Protein AF-B9TI36-F1 (afdb_monomer)

Organism: Ricinus communis (NCBI:txid3988)

Sequence (352 aa):
MVDLYASTSGTDSDWVVKLIDVYPDEVAAQPEMGGYQLPIAMDIFRGRYYQGLDKPAAIPANKAERYRFALPNVDHVFLPGHRIMVQIQSSWFPLYDRNPQTFVPNIFYAKPGDYRKATQRVYHAPGLESAIELPVVQAGKTFVDGKVGCRLSRLLIPEVLVMKFRVTAGALLLASTLAHAQTSHWAFSYTGFYDQEAAAFLPDMRIDGSFTGVDANGDGVLERGELTSLLVDAKDYVACAAGSNAYYHCDADSFRFSAESGLAFGVSEYSSDPEGLFGGGHLVTTGQMAYDYQFNPYGGSEHHLLWTDGTVLSMSSALPGSESVPAVPEAPTWAMLLAGLGGIGLWRRRPA

Structure (mmCIF, N/CA/C/O backbone):
data_AF-B9TI36-F1
#
_entry.id   AF-B9TI36-F1
#
loop_
_atom_site.group_PDB
_atom_site.id
_atom_site.type_symbol
_atom_site.label_atom_id
_atom_site.label_alt_id
_atom_site.label_comp_id
_atom_site.label_asym_id
_atom_site.label_entity_id
_atom_site.label_seq_id
_atom_site.pdbx_PDB_ins_code
_atom_site.Cartn_x
_atom_site.Cartn_y
_atom_site.Cartn_z
_atom_site.occupancy
_atom_site.B_iso_or_equiv
_atom_site.auth_seq_id
_atom_site.auth_comp_id
_atom_site.auth_asym_id
_atom_site.auth_atom_id
_atom_site.pdbx_PDB_model_num
ATOM 1 N N . MET A 1 1 ? -10.847 -13.688 16.625 1.00 92.88 1 MET A N 1
ATOM 2 C CA . MET A 1 1 ? -11.446 -14.467 15.510 1.00 92.88 1 MET A CA 1
ATOM 3 C C . MET A 1 1 ? -12.502 -13.602 14.841 1.00 92.88 1 MET A C 1
ATOM 5 O O . MET A 1 1 ? -13.307 -13.017 15.552 1.00 92.88 1 MET A O 1
ATOM 9 N N . VAL A 1 2 ? -12.492 -13.485 13.516 1.00 96.62 2 VAL A N 1
ATOM 10 C CA . VAL A 1 2 ? -13.531 -12.783 12.747 1.00 96.62 2 VAL A CA 1
ATOM 11 C C . VAL A 1 2 ? -14.717 -13.718 12.526 1.00 96.62 2 VAL A C 1
ATOM 13 O O . VAL A 1 2 ? -14.528 -14.881 12.176 1.00 96.62 2 VAL A O 1
ATOM 16 N N . ASP A 1 3 ? -15.930 -13.206 12.714 1.00 96.88 3 ASP A N 1
ATOM 17 C CA . ASP A 1 3 ? -17.195 -13.849 12.356 1.00 96.88 3 ASP A CA 1
ATOM 18 C C . ASP A 1 3 ? -18.019 -12.863 11.517 1.00 96.88 3 ASP A C 1
ATOM 20 O O . ASP A 1 3 ? -18.788 -12.066 12.050 1.00 96.88 3 ASP A O 1
ATOM 24 N N . LEU A 1 4 ? -17.782 -12.849 10.206 1.00 97.50 4 LEU A N 1
ATOM 25 C CA . LEU A 1 4 ? -18.315 -11.853 9.277 1.00 97.50 4 LEU A CA 1
ATOM 26 C C . LEU A 1 4 ? -19.502 -12.426 8.495 1.00 97.50 4 LEU A C 1
ATOM 28 O O . LEU A 1 4 ? -19.378 -13.466 7.853 1.00 97.50 4 LEU A O 1
ATOM 32 N N . TYR A 1 5 ? -20.624 -11.710 8.483 1.00 97.81 5 TYR A N 1
ATOM 33 C CA . TYR A 1 5 ? -21.746 -11.963 7.582 1.00 97.81 5 TYR A CA 1
ATOM 34 C C . TYR A 1 5 ? -21.749 -10.893 6.497 1.00 97.81 5 TYR A C 1
ATOM 36 O O . TYR A 1 5 ? -21.994 -9.715 6.771 1.00 97.81 5 TYR A O 1
ATOM 44 N N . ALA A 1 6 ? -21.468 -11.290 5.258 1.00 97.88 6 ALA A N 1
ATOM 45 C CA . ALA A 1 6 ? -21.340 -10.351 4.151 1.00 97.88 6 ALA A CA 1
ATOM 46 C C . ALA A 1 6 ? -21.876 -10.916 2.831 1.00 97.88 6 ALA A C 1
ATOM 48 O O . ALA A 1 6 ? -21.904 -12.127 2.617 1.00 97.88 6 ALA A O 1
ATOM 49 N N . SER A 1 7 ? -22.302 -10.030 1.931 1.00 98.00 7 SER A N 1
ATOM 50 C CA . SER A 1 7 ? -22.706 -10.371 0.563 1.00 98.00 7 SER A CA 1
ATOM 51 C C . SER A 1 7 ? -21.957 -9.510 -0.446 1.00 98.00 7 SER A C 1
ATOM 53 O O . SER A 1 7 ? -21.812 -8.307 -0.224 1.00 98.00 7 SER A O 1
ATOM 55 N N . THR A 1 8 ? -21.607 -10.099 -1.586 1.00 98.25 8 THR A N 1
ATOM 56 C CA . THR A 1 8 ? -21.114 -9.400 -2.781 1.00 98.25 8 THR A CA 1
ATOM 57 C C . THR A 1 8 ? -22.174 -9.457 -3.878 1.00 98.25 8 THR A C 1
ATOM 59 O O . THR A 1 8 ? -22.877 -10.459 -3.999 1.00 98.25 8 THR A O 1
ATOM 62 N N . SER A 1 9 ? -22.315 -8.413 -4.697 1.00 97.44 9 SER A N 1
ATOM 63 C CA . SER A 1 9 ? -23.122 -8.504 -5.926 1.00 97.44 9 SER A CA 1
ATOM 64 C C . SER A 1 9 ? -22.435 -9.315 -7.033 1.00 97.44 9 SER A C 1
ATOM 66 O O . SER A 1 9 ? -23.066 -9.598 -8.048 1.00 97.44 9 SER A O 1
ATOM 68 N N . GLY A 1 10 ? -21.146 -9.623 -6.867 1.00 97.62 10 GLY A N 1
ATOM 69 C CA . GLY A 1 10 ? -20.359 -10.481 -7.745 1.00 97.62 10 GLY A CA 1
ATOM 70 C C . GLY A 1 10 ? -20.465 -11.957 -7.361 1.00 97.62 10 GLY A C 1
ATOM 71 O O . GLY A 1 10 ? -21.374 -12.359 -6.637 1.00 97.62 10 GLY A O 1
ATOM 72 N N . THR A 1 11 ? -19.526 -12.764 -7.850 1.00 98.50 11 THR A N 1
ATOM 73 C CA . THR A 1 11 ? -19.450 -14.209 -7.556 1.00 98.50 11 THR A CA 1
ATOM 74 C C . THR A 1 11 ? -18.138 -14.632 -6.893 1.00 98.50 11 THR A C 1
ATOM 76 O O . THR A 1 11 ? -17.939 -15.811 -6.614 1.00 98.50 11 THR A O 1
ATOM 79 N N . ASP A 1 12 ? -17.266 -13.673 -6.592 1.00 98.38 12 ASP A N 1
ATOM 80 C CA . ASP A 1 12 ? -16.094 -13.813 -5.726 1.00 98.38 12 ASP A CA 1
ATOM 81 C C . ASP A 1 12 ? -15.860 -12.458 -5.014 1.00 98.38 12 ASP A C 1
ATOM 83 O O . ASP A 1 12 ? -16.473 -11.449 -5.383 1.00 98.38 12 ASP A O 1
ATOM 87 N N . SER A 1 13 ? -15.055 -12.424 -3.955 1.00 98.50 13 SER A N 1
ATOM 88 C CA . SER A 1 13 ? -14.612 -11.196 -3.276 1.00 98.50 13 SER A CA 1
ATOM 89 C C . SER A 1 13 ? -13.525 -11.526 -2.263 1.00 98.50 13 SER A C 1
ATOM 91 O O . SER A 1 13 ? -13.546 -12.605 -1.681 1.00 98.50 13 SER A O 1
ATOM 93 N N . ASP A 1 14 ? -12.645 -10.576 -1.967 1.00 98.69 14 ASP A N 1
ATOM 94 C CA . ASP A 1 14 ? -11.818 -10.646 -0.762 1.00 98.69 14 ASP A CA 1
ATOM 95 C C . ASP A 1 14 ? -12.467 -9.839 0.376 1.00 98.69 14 ASP A C 1
ATOM 97 O O . ASP A 1 14 ? -13.233 -8.896 0.136 1.00 98.69 14 ASP A O 1
ATOM 101 N N . TRP A 1 15 ? -12.174 -10.228 1.617 1.00 98.38 15 TRP A N 1
ATOM 102 C CA . TRP A 1 15 ? -12.620 -9.570 2.844 1.00 98.38 15 TRP A CA 1
ATOM 103 C C . TRP A 1 15 ? -11.413 -9.294 3.736 1.00 98.38 15 TRP A C 1
ATOM 105 O O . TRP A 1 15 ? -10.911 -10.181 4.419 1.00 98.38 15 TRP A O 1
ATOM 115 N N . VAL A 1 16 ? -10.944 -8.054 3.724 1.00 98.56 16 VAL A N 1
ATOM 116 C CA . VAL A 1 16 ? -9.909 -7.550 4.627 1.00 98.56 16 VAL A CA 1
ATOM 117 C C . VAL A 1 16 ? -10.596 -7.021 5.872 1.00 98.56 16 VAL A C 1
ATOM 119 O O . VAL A 1 16 ? -11.513 -6.207 5.756 1.00 98.56 16 VAL A O 1
ATOM 122 N N . VAL A 1 17 ? -10.145 -7.443 7.049 1.00 98.00 17 VAL A N 1
ATOM 123 C CA . VAL A 1 17 ? -10.653 -6.954 8.335 1.00 98.00 17 VAL A CA 1
ATOM 124 C C . VAL A 1 17 ? -9.483 -6.457 9.167 1.00 98.00 17 VAL A C 1
ATOM 126 O O . VAL A 1 17 ? -8.515 -7.185 9.373 1.00 98.00 17 VAL A O 1
ATOM 129 N N . LYS A 1 18 ? -9.582 -5.218 9.653 1.00 97.62 18 LYS A N 1
ATOM 130 C CA . LYS A 1 18 ? -8.574 -4.573 10.501 1.00 97.62 18 LYS A CA 1
ATOM 131 C C . LYS A 1 18 ? -9.184 -4.233 11.853 1.00 97.62 18 LYS A C 1
ATOM 133 O O . LYS A 1 18 ? -10.208 -3.557 11.896 1.00 97.62 18 LYS A O 1
ATOM 138 N N . LEU A 1 19 ? -8.550 -4.680 12.928 1.00 97.06 19 LEU A N 1
ATOM 139 C CA . LEU A 1 19 ? -8.785 -4.244 14.298 1.00 97.06 19 LEU A CA 1
ATOM 140 C C . LEU A 1 19 ? -7.791 -3.126 14.620 1.00 97.06 19 LEU A C 1
ATOM 142 O O . LEU A 1 19 ? -6.579 -3.319 14.509 1.00 97.06 19 LEU A O 1
ATOM 146 N N . ILE A 1 20 ? -8.315 -1.964 14.988 1.00 96.06 20 ILE A N 1
ATOM 147 C CA . ILE A 1 20 ? -7.564 -0.716 15.111 1.00 96.06 20 ILE A CA 1
ATOM 148 C C . ILE A 1 20 ? -7.760 -0.132 16.510 1.00 96.06 20 ILE A C 1
ATOM 150 O O . ILE A 1 20 ? -8.880 -0.099 17.026 1.00 96.06 20 ILE A O 1
ATOM 154 N N . ASP A 1 21 ? -6.666 0.351 17.088 1.00 97.31 21 ASP A N 1
ATOM 155 C CA . ASP A 1 21 ? -6.656 1.249 18.233 1.00 97.31 21 ASP A CA 1
ATOM 156 C C . ASP A 1 21 ? -6.594 2.699 17.744 1.00 97.31 21 ASP A C 1
ATOM 158 O O . ASP A 1 21 ? -5.611 3.128 17.138 1.00 97.31 21 ASP A O 1
ATOM 162 N N . VAL A 1 22 ? -7.682 3.433 17.964 1.00 95.31 22 VAL A N 1
ATOM 163 C CA . VAL A 1 22 ? -7.760 4.858 17.654 1.00 95.31 22 VAL A CA 1
ATOM 164 C C . VAL A 1 22 ? -7.320 5.634 18.880 1.00 95.31 22 VAL A C 1
ATOM 166 O O . VAL A 1 22 ? -7.989 5.587 19.917 1.00 95.31 22 VAL A O 1
ATOM 169 N N . TYR A 1 23 ? -6.224 6.366 18.732 1.00 94.50 23 TYR A N 1
ATOM 170 C CA . TYR A 1 23 ? -5.699 7.256 19.756 1.00 94.50 23 TYR A CA 1
ATOM 171 C C . TYR A 1 23 ? -6.701 8.381 20.066 1.00 94.50 23 TYR A C 1
ATOM 173 O O . TYR A 1 23 ? -7.568 8.682 19.237 1.00 94.50 23 TYR A O 1
ATOM 181 N N . PRO A 1 24 ? -6.611 9.016 21.250 1.00 95.25 24 PRO A N 1
ATOM 182 C CA . PRO A 1 24 ? -7.423 10.179 21.574 1.00 95.25 24 PRO A CA 1
ATOM 183 C C . PRO A 1 24 ? -7.251 11.270 20.517 1.00 95.25 24 PRO A C 1
ATOM 185 O O . PRO A 1 24 ? -6.180 11.394 19.925 1.00 95.25 24 PRO A O 1
ATOM 188 N N . ASP A 1 25 ? -8.290 12.082 20.317 1.00 92.62 25 ASP A N 1
ATOM 189 C CA . ASP A 1 25 ? -8.292 13.147 19.304 1.00 92.62 25 ASP A CA 1
ATOM 190 C C . ASP A 1 25 ? -7.095 14.111 19.475 1.00 92.62 25 ASP A C 1
ATOM 192 O O . ASP A 1 25 ? -6.572 14.630 18.494 1.00 92.62 25 ASP A O 1
ATOM 196 N N . GLU A 1 26 ? -6.608 14.282 20.710 1.00 90.69 26 GLU A N 1
ATOM 197 C CA . GLU A 1 26 ? -5.412 15.057 21.045 1.00 90.69 26 GLU A CA 1
ATOM 198 C C . GLU A 1 26 ? -4.452 14.243 21.929 1.00 90.69 26 GLU A C 1
ATOM 200 O O . GLU A 1 26 ? -4.851 13.671 22.947 1.00 90.69 26 GLU A O 1
ATOM 205 N N . VAL A 1 27 ? -3.161 14.242 21.582 1.00 90.88 27 VAL A N 1
ATOM 206 C CA . VAL A 1 27 ? -2.093 13.591 22.358 1.00 90.88 27 VAL A CA 1
ATOM 207 C C . VAL A 1 27 ? -1.027 14.634 22.692 1.00 90.88 27 VAL A C 1
ATOM 209 O O . VAL A 1 27 ? -0.133 14.906 21.904 1.00 90.88 27 VAL A O 1
ATOM 212 N N . ALA A 1 28 ? -1.113 15.243 23.878 1.00 82.94 28 ALA A N 1
ATOM 213 C CA . ALA A 1 28 ? -0.321 16.433 24.224 1.00 82.94 28 ALA A CA 1
ATOM 214 C C . ALA A 1 28 ? 1.206 16.257 24.098 1.00 82.94 28 ALA A C 1
ATOM 216 O O . ALA A 1 28 ? 1.906 17.199 23.739 1.00 82.94 28 ALA A O 1
ATOM 217 N N . ALA A 1 29 ? 1.724 15.065 24.405 1.00 88.56 29 ALA A N 1
ATOM 218 C CA . ALA A 1 29 ? 3.156 14.780 24.321 1.00 88.56 29 ALA A CA 1
ATOM 219 C C . ALA A 1 29 ? 3.650 14.528 22.883 1.00 88.56 29 ALA A C 1
ATOM 221 O O . ALA A 1 29 ? 4.844 14.660 22.638 1.00 88.56 29 ALA A O 1
ATOM 222 N N . GLN A 1 30 ? 2.751 14.144 21.970 1.00 87.94 30 GLN A N 1
ATOM 223 C CA . GLN A 1 30 ? 3.020 13.791 20.569 1.00 87.94 30 GLN A CA 1
ATOM 224 C C . GLN A 1 30 ? 1.815 14.228 19.718 1.00 87.94 30 GLN A C 1
ATOM 226 O O . GLN A 1 30 ? 0.959 13.396 19.407 1.00 87.94 30 GLN A O 1
ATOM 231 N N . PRO A 1 31 ? 1.662 15.534 19.420 1.00 85.00 31 PRO A N 1
ATOM 232 C CA . PRO A 1 31 ? 0.463 16.070 18.768 1.00 85.00 31 PRO A CA 1
ATOM 233 C C . PRO A 1 31 ? 0.101 15.382 17.444 1.00 85.00 31 PRO A C 1
ATOM 235 O O . PRO A 1 31 ? -1.077 15.240 17.128 1.00 85.00 31 PRO A O 1
ATOM 238 N N . GLU A 1 32 ? 1.100 14.903 16.705 1.00 86.00 32 GLU A N 1
ATOM 239 C CA . GLU A 1 32 ? 0.963 14.125 15.471 1.00 86.00 32 GLU A CA 1
ATOM 240 C C . GLU A 1 32 ? 0.220 12.792 15.657 1.00 86.00 32 GLU A C 1
ATOM 242 O O . GLU A 1 32 ? -0.336 12.257 14.700 1.00 86.00 32 GLU A O 1
ATOM 247 N N . MET A 1 33 ? 0.169 12.273 16.887 1.00 91.38 33 MET A N 1
ATOM 248 C CA . MET A 1 33 ? -0.539 11.039 17.232 1.00 91.38 33 MET A CA 1
ATOM 249 C C . MET A 1 33 ? -2.018 11.271 17.578 1.00 91.38 33 MET A C 1
ATOM 251 O O . MET A 1 33 ? -2.740 10.306 17.842 1.00 91.38 33 MET A O 1
ATOM 255 N N . GLY A 1 34 ? -2.489 12.524 17.573 1.00 93.88 34 GLY A N 1
ATOM 256 C CA . GLY A 1 34 ? -3.903 12.858 17.747 1.00 93.88 34 GLY A CA 1
ATOM 257 C C . GLY A 1 34 ? -4.778 12.180 16.689 1.00 93.88 34 GLY A C 1
ATOM 258 O O . GLY A 1 34 ? -4.602 12.388 15.491 1.00 93.88 34 GLY A O 1
ATOM 259 N N . GLY A 1 35 ? -5.705 11.323 17.122 1.00 88.88 35 GLY A N 1
ATOM 260 C CA . GLY A 1 35 ? -6.597 10.568 16.237 1.00 88.88 35 GLY A CA 1
ATOM 261 C C . GLY A 1 35 ? -5.913 9.485 15.390 1.00 88.88 35 GLY A C 1
ATOM 262 O O . GLY A 1 35 ? -6.540 8.949 14.470 1.00 88.88 35 GLY A O 1
ATOM 263 N N . TYR A 1 36 ? -4.652 9.145 15.677 1.00 93.69 36 TYR A N 1
ATOM 264 C CA . TYR A 1 36 ? -3.917 8.109 14.953 1.00 93.69 36 TYR A CA 1
ATOM 265 C C . TYR A 1 36 ? -4.632 6.751 15.028 1.00 93.69 36 TYR A C 1
ATOM 267 O O . TYR A 1 36 ? -5.084 6.321 1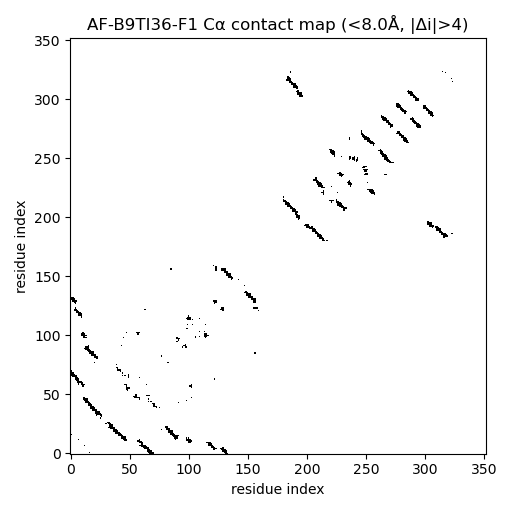6.089 1.00 93.69 36 TYR A O 1
ATOM 275 N N . GLN A 1 37 ? -4.742 6.069 13.887 1.00 96.50 37 GLN A N 1
ATOM 276 C CA . GLN A 1 37 ? -5.467 4.804 13.736 1.00 96.50 37 GLN A CA 1
ATOM 277 C C . GLN A 1 37 ? -4.478 3.643 13.612 1.00 96.50 37 GLN A C 1
ATOM 279 O O . GLN A 1 37 ? -4.181 3.201 12.504 1.00 96.50 37 GLN A O 1
ATOM 284 N N . LEU A 1 38 ? -3.975 3.142 14.742 1.00 95.50 38 LEU A N 1
ATOM 285 C CA . LEU A 1 38 ? -2.993 2.057 14.791 1.00 95.50 38 LEU A CA 1
ATOM 286 C C . LEU A 1 38 ? -3.660 0.693 14.526 1.00 95.50 38 LEU A C 1
ATOM 288 O O . LEU A 1 38 ? -4.421 0.220 15.374 1.00 95.50 38 LEU A O 1
ATOM 292 N N . PRO A 1 39 ? -3.389 -0.000 13.404 1.00 94.38 39 PRO A N 1
ATOM 293 C CA . PRO A 1 39 ? -3.898 -1.351 13.194 1.00 94.38 39 PRO A CA 1
ATOM 294 C C . PRO A 1 39 ? -3.115 -2.363 14.038 1.00 94.38 39 PRO A C 1
ATOM 296 O O . PRO A 1 39 ? -1.965 -2.676 13.745 1.00 94.38 39 PRO A O 1
ATOM 299 N N . ILE A 1 40 ? -3.755 -2.910 15.071 1.00 95.56 40 ILE A N 1
ATOM 300 C CA . ILE A 1 40 ? -3.124 -3.864 15.997 1.00 95.56 40 ILE A CA 1
ATOM 301 C C . ILE A 1 40 ? -3.228 -5.318 15.519 1.00 95.56 40 ILE A C 1
ATOM 303 O O . ILE A 1 40 ? -2.419 -6.155 15.903 1.00 95.56 40 ILE A O 1
ATOM 307 N N . ALA A 1 41 ? -4.221 -5.632 14.683 1.00 94.69 41 ALA A N 1
ATOM 308 C CA . ALA A 1 41 ? -4.345 -6.929 14.025 1.00 94.69 41 ALA A CA 1
ATOM 309 C C . ALA A 1 41 ? -5.186 -6.809 12.759 1.00 94.69 41 ALA A C 1
ATOM 311 O O . ALA A 1 41 ? -6.286 -6.260 12.781 1.00 94.69 41 ALA A O 1
ATOM 312 N N . MET A 1 42 ? -4.694 -7.345 11.649 1.00 97.44 42 MET A N 1
ATOM 313 C CA . MET A 1 42 ? -5.368 -7.258 10.358 1.00 97.44 42 MET A CA 1
ATOM 314 C C . MET A 1 42 ? -4.984 -8.428 9.471 1.00 97.44 42 MET A C 1
ATOM 316 O O . MET A 1 42 ? -3.839 -8.870 9.499 1.00 97.44 42 MET A O 1
ATOM 320 N N . ASP A 1 43 ? -5.949 -8.920 8.704 1.00 96.75 43 ASP A N 1
ATOM 321 C CA . ASP A 1 43 ? -5.732 -9.996 7.743 1.00 96.75 43 ASP A CA 1
ATOM 322 C C . ASP A 1 43 ? -6.768 -9.932 6.614 1.00 96.75 43 ASP A C 1
ATOM 324 O O . ASP A 1 43 ? -7.773 -9.212 6.703 1.00 96.75 43 ASP A O 1
ATOM 328 N N . ILE A 1 44 ? -6.522 -10.694 5.554 1.00 98.00 44 ILE A N 1
ATOM 329 C CA . ILE A 1 44 ? -7.384 -10.827 4.385 1.00 98.00 44 ILE A CA 1
ATOM 330 C C . ILE A 1 44 ? -7.892 -12.261 4.249 1.00 98.00 44 ILE A C 1
ATOM 332 O O . ILE A 1 44 ? -7.150 -13.231 4.367 1.00 98.00 44 ILE A O 1
ATOM 336 N N . PHE A 1 45 ? -9.179 -12.404 3.943 1.00 98.25 45 PHE A N 1
ATOM 337 C CA . PHE A 1 45 ? -9.780 -13.687 3.610 1.00 98.25 45 PHE A CA 1
ATOM 338 C C . PHE A 1 45 ? -10.292 -13.688 2.175 1.00 98.25 45 PHE A C 1
ATOM 340 O O . PHE A 1 45 ? -11.121 -12.858 1.796 1.00 98.25 45 PHE A O 1
ATOM 347 N N . ARG A 1 46 ? -9.840 -14.663 1.383 1.00 98.38 46 ARG A N 1
ATOM 348 C CA . ARG A 1 46 ? -10.292 -14.843 0.004 1.00 98.38 46 ARG A CA 1
ATOM 349 C C . ARG A 1 46 ? -11.613 -15.608 -0.041 1.00 98.38 46 ARG A C 1
ATOM 351 O O . ARG A 1 46 ? -11.688 -16.786 0.309 1.00 98.38 46 ARG A O 1
ATOM 358 N N . GLY A 1 47 ? -12.665 -14.927 -0.486 1.00 97.81 47 GLY A N 1
ATOM 359 C CA . GLY A 1 47 ? -14.056 -15.330 -0.303 1.00 97.81 47 GLY A CA 1
ATOM 360 C C . GLY A 1 47 ? -14.439 -16.640 -0.980 1.00 97.81 47 GLY A C 1
ATOM 361 O O . GLY A 1 47 ? -15.250 -17.365 -0.413 1.00 97.81 47 GLY A O 1
ATOM 362 N N . ARG A 1 48 ? -13.814 -17.022 -2.105 1.00 98.00 48 ARG A N 1
ATOM 363 C CA . ARG A 1 48 ? -14.039 -18.345 -2.725 1.00 98.00 48 ARG A CA 1
ATOM 364 C C . ARG A 1 48 ? -13.840 -19.531 -1.775 1.00 98.00 48 ARG A C 1
ATOM 366 O O . ARG A 1 48 ? -14.376 -20.598 -2.041 1.00 98.00 48 ARG A O 1
ATOM 373 N N . TYR A 1 49 ? -13.104 -19.361 -0.677 1.00 97.88 49 TYR A N 1
ATOM 374 C CA . TYR A 1 49 ? -12.847 -20.404 0.320 1.00 97.88 49 TYR A CA 1
ATOM 375 C C . TYR A 1 49 ? -13.816 -20.391 1.512 1.00 97.88 49 TYR A C 1
A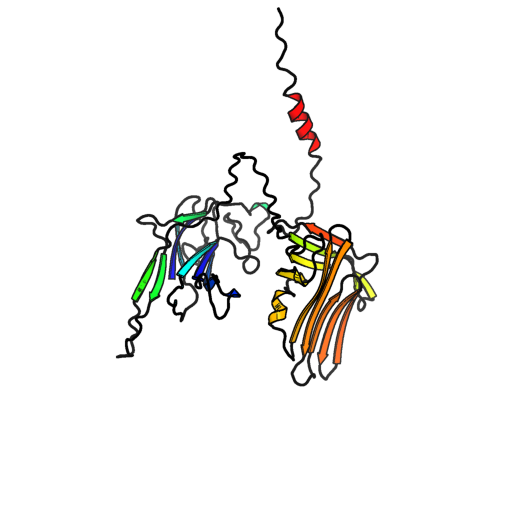TOM 377 O O . TYR A 1 49 ? -13.550 -21.029 2.530 1.00 97.88 49 TYR A O 1
ATOM 385 N N . TYR A 1 50 ? -14.953 -19.690 1.425 1.00 95.50 50 TYR A N 1
ATOM 386 C CA . TYR A 1 50 ? -15.916 -19.587 2.533 1.00 95.50 50 TYR A CA 1
ATOM 387 C C . TYR A 1 50 ? -16.494 -20.936 3.005 1.00 95.50 50 TYR A C 1
ATOM 389 O O . TYR A 1 50 ? -16.947 -21.041 4.142 1.00 95.50 50 TYR A O 1
ATOM 397 N N . GLN A 1 51 ? -16.448 -21.979 2.166 1.00 94.50 51 GLN A N 1
ATOM 398 C CA . GLN A 1 51 ? -16.867 -23.347 2.511 1.00 94.50 51 GLN A CA 1
ATOM 399 C C . GLN A 1 51 ? -15.709 -24.263 2.957 1.00 94.50 51 GLN A C 1
ATOM 401 O O . GLN A 1 51 ? -15.936 -25.436 3.260 1.00 94.50 51 GLN A O 1
ATOM 406 N N . GLY A 1 52 ? -14.477 -23.752 2.982 1.00 94.12 52 GLY A N 1
ATOM 407 C CA . GLY A 1 52 ? -13.255 -24.505 3.263 1.00 94.12 52 GLY A CA 1
ATOM 408 C C . GLY A 1 52 ? -12.102 -24.081 2.353 1.00 94.12 52 GLY A C 1
ATOM 409 O O . GLY A 1 52 ? -12.300 -23.785 1.174 1.00 94.12 52 GLY A O 1
ATOM 410 N N . LEU A 1 53 ? -10.881 -24.077 2.894 1.00 93.31 53 LEU A N 1
ATOM 411 C CA . LEU A 1 53 ? -9.663 -23.700 2.159 1.00 93.31 53 LEU A CA 1
ATOM 412 C C . LEU A 1 53 ? -9.340 -24.664 1.003 1.00 93.31 53 LEU A C 1
ATOM 414 O O . LEU A 1 53 ? -8.691 -24.282 0.037 1.00 93.31 53 LEU A O 1
ATOM 418 N N . ASP A 1 54 ? -9.829 -25.900 1.084 1.00 95.31 54 ASP A N 1
ATOM 419 C CA . ASP A 1 54 ? -9.707 -26.958 0.079 1.00 95.31 54 ASP A CA 1
ATOM 420 C C . ASP A 1 54 ? -10.852 -26.962 -0.952 1.00 95.31 54 ASP A C 1
ATOM 422 O O . ASP A 1 54 ? -10.828 -27.744 -1.903 1.00 95.31 54 ASP A O 1
ATOM 426 N N . LYS A 1 55 ? -11.869 -26.105 -0.780 1.00 94.44 55 LYS A N 1
ATOM 427 C CA . LYS A 1 55 ? -13.121 -26.129 -1.555 1.00 94.44 55 LYS A CA 1
ATOM 428 C C . LYS A 1 55 ? -13.453 -24.750 -2.127 1.00 94.44 55 LYS A C 1
ATOM 430 O O . LYS A 1 55 ? -14.393 -24.104 -1.660 1.00 94.44 55 LYS A O 1
ATOM 435 N N . PRO A 1 56 ? -12.709 -24.282 -3.146 1.00 96.50 56 PRO A N 1
ATOM 436 C CA . PRO A 1 56 ? -13.042 -23.036 -3.817 1.00 96.50 56 PRO A CA 1
ATOM 437 C C . PRO A 1 56 ? -14.411 -23.142 -4.504 1.00 96.50 56 PRO A C 1
ATOM 439 O O . PRO A 1 56 ? -14.606 -23.981 -5.382 1.00 96.50 56 PRO A O 1
ATOM 442 N N . ALA A 1 57 ? -15.336 -22.255 -4.152 1.00 96.62 57 ALA A N 1
ATOM 443 C CA . ALA A 1 57 ? -16.671 -22.189 -4.731 1.00 96.62 57 ALA A CA 1
ATOM 444 C C . ALA A 1 57 ? -17.062 -20.743 -5.053 1.00 96.62 57 ALA A C 1
ATOM 446 O O . ALA A 1 57 ? -16.669 -19.809 -4.355 1.00 96.62 57 ALA A O 1
ATOM 447 N N . ALA A 1 58 ? -17.874 -20.566 -6.096 1.00 98.12 58 ALA A N 1
ATOM 448 C CA . ALA A 1 58 ? -18.477 -19.273 -6.388 1.00 98.12 58 ALA A CA 1
ATOM 449 C C . ALA A 1 58 ? -19.371 -18.832 -5.219 1.00 98.12 58 ALA A C 1
ATOM 451 O O . ALA A 1 58 ? -20.161 -19.616 -4.681 1.00 98.12 58 ALA A O 1
ATOM 452 N N . ILE A 1 59 ? -19.256 -17.563 -4.840 1.00 98.31 59 ILE A N 1
ATOM 453 C CA . ILE A 1 59 ? -20.106 -16.940 -3.831 1.00 98.31 59 ILE A CA 1
ATOM 454 C C . ILE A 1 59 ? -21.465 -16.643 -4.485 1.00 98.31 59 ILE A C 1
ATOM 456 O O . ILE A 1 59 ? -21.499 -16.054 -5.570 1.00 98.31 59 ILE A O 1
ATOM 460 N N . PRO A 1 60 ? -22.602 -17.028 -3.878 1.00 98.00 60 PRO A N 1
ATOM 461 C CA . PRO A 1 60 ? -23.908 -16.686 -4.424 1.00 98.00 60 PRO A CA 1
ATOM 462 C C . PRO A 1 60 ? -24.132 -15.166 -4.393 1.00 98.00 60 PRO A C 1
ATOM 464 O O . PRO A 1 60 ? -24.160 -14.546 -3.328 1.00 98.00 60 PRO A O 1
ATOM 467 N N . ALA A 1 61 ? -24.313 -14.564 -5.569 1.00 98.12 61 ALA A N 1
ATOM 468 C CA . ALA A 1 61 ? -24.479 -13.121 -5.704 1.00 98.12 61 ALA A CA 1
ATOM 469 C C . ALA A 1 61 ? -25.670 -12.596 -4.882 1.00 98.12 61 ALA A C 1
ATOM 471 O O . ALA A 1 61 ? -26.770 -13.148 -4.918 1.00 98.12 61 ALA A O 1
ATOM 472 N N . ASN A 1 62 ? -25.461 -11.480 -4.183 1.00 97.38 62 ASN A N 1
ATOM 473 C CA . ASN A 1 62 ? -26.432 -10.778 -3.335 1.00 97.38 62 ASN A CA 1
ATOM 474 C C . ASN A 1 62 ? -26.999 -11.597 -2.162 1.00 97.38 62 ASN A C 1
ATOM 476 O O . ASN A 1 62 ? -27.987 -11.181 -1.551 1.00 97.38 62 ASN A O 1
ATOM 480 N N . LYS A 1 63 ? -26.381 -12.731 -1.820 1.00 97.19 63 LYS A N 1
ATOM 481 C CA . LYS A 1 63 ? -26.743 -13.538 -0.656 1.00 97.19 63 LYS A CA 1
ATOM 482 C C . LYS A 1 63 ? -25.704 -13.349 0.445 1.00 97.19 63 LYS A C 1
ATOM 484 O O . LYS A 1 63 ? -24.506 -13.344 0.177 1.00 97.19 63 LYS A O 1
ATOM 489 N N . ALA A 1 64 ? -26.170 -13.158 1.678 1.00 96.56 64 ALA A N 1
ATOM 490 C CA . ALA A 1 64 ? -25.287 -13.105 2.834 1.00 96.56 64 ALA A CA 1
ATOM 491 C C . ALA A 1 64 ? -24.701 -14.499 3.089 1.00 96.56 64 ALA A C 1
ATOM 493 O O . ALA A 1 64 ? -25.449 -15.461 3.266 1.00 96.56 64 ALA A O 1
ATOM 494 N N . GLU A 1 65 ? -23.378 -14.582 3.122 1.00 97.81 65 GLU A N 1
ATOM 495 C CA . GLU A 1 65 ? -22.628 -15.775 3.501 1.00 97.81 65 GLU A CA 1
ATOM 496 C C . GLU A 1 65 ? -21.782 -15.477 4.742 1.00 97.81 65 GLU A C 1
ATOM 498 O O . GLU A 1 65 ? -21.503 -14.316 5.068 1.00 97.81 65 GLU A O 1
ATOM 503 N N . ARG A 1 66 ? -21.406 -16.539 5.458 1.00 97.38 66 ARG A N 1
ATOM 504 C CA . ARG A 1 66 ? -20.608 -16.457 6.684 1.00 97.38 66 ARG A CA 1
ATOM 505 C C . ARG A 1 66 ? -19.135 -16.715 6.374 1.00 97.38 66 ARG A C 1
ATOM 507 O O . ARG A 1 66 ? -18.801 -17.757 5.819 1.00 97.38 66 ARG A O 1
ATOM 514 N N . TYR A 1 67 ? -18.263 -15.815 6.814 1.00 97.62 67 TYR A N 1
ATOM 515 C CA . TYR A 1 67 ? -16.810 -15.923 6.701 1.00 97.62 67 TYR A CA 1
ATOM 516 C C . TYR A 1 67 ? -16.207 -15.943 8.104 1.00 97.62 67 TYR A C 1
ATOM 518 O O . TYR A 1 67 ? -16.445 -15.035 8.902 1.00 97.62 67 TYR A O 1
ATOM 526 N N . ARG A 1 68 ? -15.431 -16.985 8.414 1.00 95.94 68 ARG A N 1
ATOM 527 C CA . ARG A 1 68 ? -14.813 -17.163 9.732 1.00 95.94 68 ARG A CA 1
ATOM 528 C C . ARG A 1 68 ? -13.324 -17.445 9.583 1.00 95.94 68 ARG A C 1
ATOM 530 O O . ARG A 1 68 ? -12.953 -18.455 8.996 1.00 95.94 68 ARG A O 1
ATOM 537 N N . PHE A 1 69 ? -12.491 -16.556 10.115 1.00 96.44 69 PHE A N 1
ATOM 538 C CA . PHE A 1 69 ? -11.032 -16.638 10.008 1.00 96.44 69 PHE A CA 1
ATOM 539 C C . PHE A 1 69 ? -10.338 -15.894 11.156 1.00 96.44 69 PHE A C 1
ATOM 541 O O . PHE A 1 69 ? -10.912 -14.999 11.782 1.00 96.44 69 PHE A O 1
ATOM 548 N N . ALA A 1 70 ? -9.116 -16.307 11.491 1.00 95.00 70 ALA A N 1
ATOM 549 C CA . ALA A 1 70 ? -8.345 -15.694 12.567 1.00 95.00 70 ALA A CA 1
ATOM 550 C C . ALA A 1 70 ? -7.672 -14.396 12.093 1.00 95.00 70 ALA A C 1
ATOM 552 O O . ALA A 1 70 ? -7.365 -14.259 10.917 1.00 95.00 70 ALA A O 1
ATOM 553 N N . LEU A 1 71 ? -7.450 -13.466 13.023 1.00 94.88 71 LEU A N 1
ATOM 554 C CA . LEU A 1 71 ? -6.511 -12.356 12.838 1.00 94.88 71 LEU A CA 1
ATOM 555 C C . LEU A 1 71 ? -5.207 -12.702 13.577 1.00 94.88 71 LEU A C 1
ATOM 557 O O . LEU A 1 71 ? -5.251 -13.582 14.450 1.00 94.88 71 LEU A O 1
ATOM 561 N N . PRO A 1 72 ? -4.090 -12.006 13.295 1.00 93.62 72 PRO A N 1
ATOM 562 C CA . PRO A 1 72 ? -2.865 -12.116 14.078 1.00 93.62 72 PRO A CA 1
ATOM 563 C C . PRO A 1 72 ? -3.105 -11.980 15.588 1.00 93.62 72 PRO A C 1
ATOM 565 O O . PRO A 1 72 ? -4.029 -11.291 16.033 1.00 93.62 72 PRO A O 1
ATOM 568 N N . ASN A 1 73 ? -2.270 -12.657 16.378 1.00 90.12 73 ASN A N 1
ATOM 569 C CA . ASN A 1 73 ? -2.331 -12.589 17.837 1.00 90.12 73 ASN A CA 1
ATOM 570 C C . ASN A 1 73 ? -2.036 -11.164 18.319 1.00 90.12 73 ASN A C 1
ATOM 572 O O . ASN A 1 73 ? -1.201 -10.474 17.740 1.00 90.12 73 ASN A O 1
ATOM 576 N N . VAL A 1 74 ? -2.688 -10.758 19.409 1.00 87.44 74 VAL A N 1
ATOM 577 C CA . VAL A 1 74 ? -2.499 -9.441 20.028 1.00 87.44 74 VAL A CA 1
ATOM 578 C C . VAL A 1 74 ? -2.195 -9.589 21.510 1.00 87.44 74 VAL A C 1
ATOM 580 O O . VAL A 1 74 ? -2.820 -10.401 22.194 1.00 87.44 74 VAL A O 1
ATOM 583 N N . ASP A 1 75 ? -1.273 -8.766 21.994 1.00 92.00 75 ASP A N 1
ATOM 584 C CA . ASP A 1 75 ? -1.061 -8.484 23.412 1.00 92.00 75 ASP A CA 1
ATOM 585 C C . ASP A 1 75 ? -1.085 -6.962 23.576 1.00 92.00 75 ASP A C 1
ATOM 587 O O . ASP A 1 75 ? -0.064 -6.284 23.495 1.00 92.00 75 ASP A O 1
ATOM 591 N N . HIS A 1 76 ? -2.300 -6.415 23.638 1.00 91.31 76 HIS A N 1
ATOM 592 C CA . HIS A 1 76 ? -2.546 -4.978 23.534 1.00 91.31 76 HIS A CA 1
ATOM 593 C C . HIS A 1 76 ? -3.563 -4.519 24.572 1.00 91.31 76 HIS A C 1
ATOM 595 O O . HIS A 1 76 ? -4.538 -5.219 24.859 1.00 91.31 76 HIS A O 1
ATOM 601 N N . VAL A 1 77 ? -3.365 -3.311 25.096 1.00 91.12 77 VAL A N 1
ATOM 602 C CA . VAL A 1 77 ? -4.288 -2.662 26.030 1.00 91.12 77 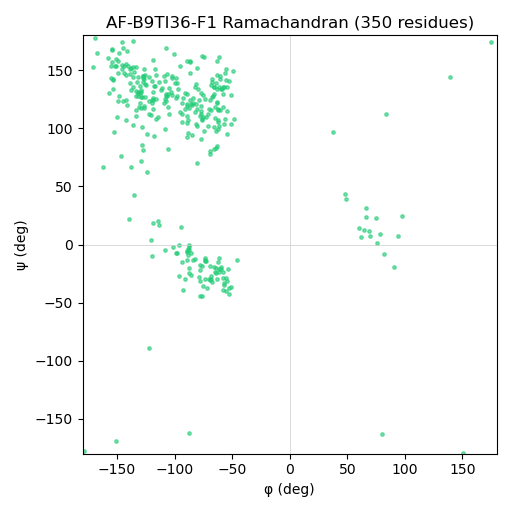VAL A CA 1
ATOM 603 C C . VAL A 1 77 ? -4.790 -1.372 25.399 1.00 91.12 77 VAL A C 1
ATOM 605 O O . VAL A 1 77 ? -4.020 -0.442 25.192 1.00 91.12 77 VAL A O 1
ATOM 608 N N . PHE A 1 78 ? -6.096 -1.297 25.150 1.00 92.00 78 PHE A N 1
ATOM 609 C CA . PHE A 1 78 ? -6.746 -0.042 24.774 1.00 92.00 78 PHE A CA 1
ATOM 610 C C . PHE A 1 78 ? -6.817 0.866 26.006 1.00 92.00 78 PHE A C 1
ATOM 612 O O . PHE A 1 78 ? -7.544 0.571 26.962 1.00 92.00 78 PHE A O 1
ATOM 619 N N . LEU A 1 79 ? -6.027 1.938 26.011 1.00 92.38 79 LEU A N 1
ATOM 620 C CA . LEU A 1 79 ? -5.933 2.860 27.143 1.00 92.38 79 LEU A CA 1
ATOM 621 C C . LEU A 1 79 ? -7.176 3.765 27.256 1.00 92.38 79 LEU A C 1
ATOM 623 O O . LEU A 1 79 ? -7.930 3.927 26.295 1.00 92.38 79 LEU A O 1
ATOM 627 N N . PRO A 1 80 ? -7.426 4.389 28.423 1.00 93.06 80 PRO A N 1
ATOM 628 C CA . PRO A 1 80 ? -8.500 5.370 28.555 1.00 93.06 80 PRO A CA 1
ATOM 629 C C . PRO A 1 80 ? -8.388 6.491 27.513 1.00 93.06 80 PRO A C 1
ATOM 631 O O . PRO A 1 80 ? -7.310 7.030 27.285 1.00 93.06 80 PRO A O 1
ATOM 634 N N . GLY A 1 81 ? -9.515 6.846 26.892 1.00 93.38 81 GLY A N 1
ATOM 635 C CA . GLY A 1 81 ? -9.579 7.843 25.814 1.00 93.38 81 GLY A CA 1
ATOM 636 C C . GLY A 1 81 ? -9.422 7.259 24.408 1.00 93.38 81 GLY A C 1
ATOM 637 O O . GLY A 1 81 ? -9.885 7.877 23.452 1.00 93.38 81 GLY A O 1
ATOM 638 N N . HIS A 1 82 ? -8.862 6.056 24.285 1.00 95.62 82 HIS A N 1
ATOM 639 C CA . HIS A 1 82 ? -8.781 5.346 23.015 1.00 95.62 82 HIS A CA 1
ATOM 640 C C . HIS A 1 82 ? -10.125 4.724 22.616 1.00 95.62 82 HIS A C 1
ATOM 642 O O . HIS A 1 82 ? -11.018 4.515 23.448 1.00 95.62 82 HIS A O 1
ATOM 648 N N . ARG A 1 83 ? -10.268 4.385 21.330 1.00 94.50 83 ARG A N 1
ATOM 649 C CA . ARG A 1 83 ? -11.454 3.704 20.789 1.00 94.50 83 ARG A CA 1
ATOM 650 C C . ARG A 1 83 ? -11.058 2.460 20.007 1.00 94.50 83 ARG A C 1
ATOM 652 O O . ARG A 1 83 ? -10.072 2.454 19.280 1.00 94.50 83 ARG A O 1
ATOM 659 N N . ILE A 1 84 ? -11.893 1.428 20.095 1.00 95.81 84 ILE A N 1
ATOM 660 C CA . ILE A 1 84 ? -11.763 0.243 19.247 1.00 95.81 84 ILE A CA 1
ATOM 661 C C . ILE A 1 84 ? -12.452 0.531 17.912 1.00 95.81 84 ILE A C 1
ATOM 663 O O . ILE A 1 84 ? -13.651 0.816 17.885 1.00 95.81 84 ILE A O 1
ATOM 667 N N . MET A 1 85 ? -11.713 0.430 16.811 1.00 95.81 85 MET A N 1
ATOM 668 C CA . MET A 1 85 ? -12.232 0.579 15.453 1.00 95.81 85 MET A CA 1
ATOM 669 C C . MET A 1 85 ? -12.080 -0.727 14.674 1.00 95.81 85 MET A C 1
ATOM 671 O O . MET A 1 85 ? -11.115 -1.472 14.841 1.00 95.81 85 MET A O 1
ATOM 675 N N . VAL A 1 86 ? -13.047 -0.993 13.795 1.00 96.12 86 VAL A N 1
ATOM 676 C CA . VAL A 1 86 ? -12.966 -2.069 12.808 1.00 96.12 86 VAL A CA 1
ATOM 677 C C . VAL A 1 86 ? -13.117 -1.472 11.416 1.00 96.12 86 VAL A C 1
ATOM 679 O O . VAL A 1 86 ? -14.117 -0.816 11.135 1.00 96.12 86 VAL A O 1
ATOM 682 N N . GLN A 1 87 ? -12.142 -1.714 10.542 1.00 97.31 87 GLN A N 1
ATOM 683 C CA . GLN A 1 87 ? -12.236 -1.372 9.121 1.00 97.31 87 GLN A CA 1
ATOM 684 C C . GLN A 1 87 ? -12.391 -2.637 8.282 1.00 97.31 87 GLN A C 1
ATOM 686 O O . GLN A 1 87 ? -11.750 -3.654 8.553 1.00 97.31 87 GLN A O 1
ATOM 691 N N . ILE A 1 88 ? -13.234 -2.560 7.250 1.00 96.75 88 ILE A N 1
ATOM 692 C CA . ILE A 1 88 ? -13.472 -3.651 6.305 1.00 96.75 88 ILE A CA 1
ATOM 693 C C . ILE A 1 88 ? -13.330 -3.118 4.882 1.00 96.75 88 ILE A C 1
ATOM 695 O O . ILE A 1 88 ? -13.929 -2.102 4.535 1.00 96.75 88 ILE A O 1
ATOM 699 N N . GLN A 1 89 ? -12.560 -3.822 4.057 1.00 96.81 89 GLN A N 1
ATOM 700 C CA . GLN A 1 89 ? -12.368 -3.516 2.636 1.00 96.81 89 GLN A CA 1
ATOM 701 C C . GLN A 1 89 ? -12.221 -4.811 1.821 1.00 96.81 89 GLN A C 1
ATOM 703 O O . GLN A 1 89 ? -12.072 -5.885 2.394 1.00 96.81 89 GLN A O 1
ATOM 708 N N . SER A 1 90 ? -12.258 -4.726 0.488 1.00 97.62 90 SER A N 1
ATOM 709 C CA . SER A 1 90 ? -12.215 -5.905 -0.404 1.00 97.62 90 SER A CA 1
ATOM 710 C C . SER A 1 90 ? -11.016 -5.934 -1.353 1.00 97.62 90 SER A C 1
ATOM 712 O O . SER A 1 90 ? -11.028 -6.631 -2.363 1.00 97.62 90 SER A O 1
ATOM 714 N N . SER A 1 91 ? -9.979 -5.163 -1.040 1.00 88.38 91 SER A N 1
ATOM 715 C CA . SER A 1 91 ? -8.707 -5.154 -1.763 1.00 88.38 91 SER A CA 1
ATOM 716 C C . SER A 1 91 ? -7.598 -4.667 -0.843 1.00 88.38 91 SER A C 1
ATOM 718 O O . SER A 1 91 ? -7.832 -3.747 -0.059 1.00 88.38 91 SER A O 1
ATOM 720 N N . TRP A 1 92 ? -6.394 -5.222 -0.959 1.00 91.81 92 TRP A N 1
ATOM 721 C CA . TRP A 1 92 ? -5.218 -4.760 -0.216 1.00 91.81 92 TRP A CA 1
ATOM 722 C C . TRP A 1 92 ? -3.990 -4.743 -1.126 1.00 91.81 92 TRP A C 1
ATOM 724 O O . TRP A 1 92 ? -3.067 -5.542 -1.012 1.00 91.81 92 TRP A O 1
ATOM 734 N N . PHE A 1 93 ? -4.059 -3.848 -2.103 1.00 77.88 93 PHE A N 1
ATOM 735 C CA . PHE A 1 93 ? -3.108 -3.748 -3.200 1.00 77.88 93 PHE A CA 1
ATOM 736 C C . PHE A 1 93 ? -1.899 -2.872 -2.816 1.00 77.88 93 PHE A C 1
ATOM 738 O O . PHE A 1 93 ? -2.096 -1.922 -2.053 1.00 77.88 93 PHE A O 1
ATOM 745 N N . PRO A 1 94 ? -0.684 -3.140 -3.336 1.00 92.25 94 PRO A N 1
ATOM 746 C CA . PRO A 1 94 ? -0.297 -4.263 -4.204 1.00 92.25 94 PRO A CA 1
ATOM 747 C C . PRO A 1 94 ? 0.126 -5.534 -3.455 1.00 92.25 94 PRO A C 1
ATOM 749 O O . PRO A 1 94 ? 0.437 -6.529 -4.100 1.00 92.25 94 PRO A O 1
ATOM 752 N N . LEU A 1 95 ? 0.117 -5.522 -2.116 1.00 78.44 95 LEU A N 1
ATOM 753 C CA . LEU A 1 95 ? 0.561 -6.657 -1.298 1.00 78.44 95 LEU A CA 1
ATOM 754 C C . LEU A 1 95 ? -0.177 -7.962 -1.644 1.00 78.44 95 LEU A C 1
ATOM 756 O O . LEU A 1 95 ? 0.441 -9.021 -1.703 1.00 78.44 95 LEU A O 1
ATOM 760 N N . TYR A 1 96 ? -1.486 -7.875 -1.891 1.00 83.38 96 TYR A N 1
ATOM 761 C CA . TYR A 1 96 ? -2.305 -8.978 -2.387 1.00 83.38 96 TYR A CA 1
ATOM 762 C C . TYR A 1 96 ? -2.822 -8.689 -3.799 1.00 83.38 96 TYR A C 1
ATOM 764 O O . TYR A 1 96 ? -3.270 -7.575 -4.102 1.00 83.38 96 TYR A O 1
ATOM 772 N N . ASP A 1 97 ? -2.814 -9.719 -4.649 1.00 84.00 97 ASP A N 1
ATOM 773 C CA . ASP A 1 97 ? -3.395 -9.662 -5.986 1.00 84.00 97 ASP A CA 1
ATOM 774 C C . ASP A 1 97 ? -4.900 -9.369 -5.919 1.00 84.00 97 ASP A C 1
ATOM 776 O O . ASP A 1 97 ? -5.618 -9.791 -5.009 1.00 84.00 97 ASP A O 1
ATOM 780 N N . ARG A 1 98 ? -5.400 -8.610 -6.897 1.00 95.62 98 ARG A N 1
ATOM 781 C CA . ARG A 1 98 ? -6.811 -8.212 -6.935 1.00 95.62 98 ARG A CA 1
ATOM 782 C C . ARG A 1 98 ? -7.696 -9.435 -7.172 1.00 95.62 98 ARG A C 1
ATOM 784 O O . ARG A 1 98 ? -7.568 -10.099 -8.200 1.00 95.62 98 ARG A O 1
ATOM 791 N N . ASN A 1 99 ? -8.684 -9.647 -6.307 1.00 98.19 99 ASN A N 1
ATOM 792 C CA . ASN A 1 99 ? -9.791 -10.549 -6.608 1.00 98.19 99 ASN A CA 1
ATOM 793 C C . ASN A 1 99 ? -10.636 -9.970 -7.769 1.00 98.19 99 ASN A C 1
ATOM 795 O O . ASN A 1 99 ? -11.066 -8.814 -7.677 1.00 98.19 99 ASN A O 1
ATOM 799 N N . PRO A 1 100 ? -10.914 -10.732 -8.847 1.00 96.06 100 PRO A N 1
ATOM 800 C CA . PRO A 1 100 ? -11.713 -10.252 -9.980 1.00 96.06 100 PRO A CA 1
ATOM 801 C C . PRO A 1 100 ? -13.157 -9.878 -9.628 1.00 96.06 100 PRO A C 1
ATOM 803 O O . PRO A 1 100 ? -13.843 -9.239 -10.425 1.00 96.06 100 PRO A O 1
ATOM 806 N N . GLN A 1 101 ? -13.633 -10.296 -8.451 1.00 98.00 101 GLN A N 1
ATOM 807 C CA . GLN A 1 101 ? -15.023 -10.229 -7.989 1.00 98.00 101 GLN A CA 1
ATOM 808 C C . GLN A 1 101 ? -16.008 -11.034 -8.858 1.00 98.00 101 GLN A C 1
ATOM 810 O O . GLN A 1 101 ? -17.222 -11.034 -8.635 1.00 98.00 101 GLN A O 1
ATOM 815 N N . THR A 1 102 ? -15.479 -11.786 -9.821 1.00 97.25 102 THR A N 1
ATOM 816 C CA . THR A 1 102 ? -16.150 -12.859 -10.541 1.00 97.25 102 THR A CA 1
ATOM 817 C C . THR A 1 102 ? -15.381 -14.152 -10.304 1.00 97.25 102 THR A C 1
ATOM 819 O O . THR A 1 102 ? -14.150 -14.164 -10.248 1.00 97.25 102 THR A O 1
ATOM 822 N N . PHE A 1 103 ? -16.103 -15.253 -10.128 1.00 98.31 103 PHE A N 1
ATOM 823 C CA . PHE A 1 103 ? -15.470 -16.543 -9.910 1.00 98.31 103 PHE A CA 1
ATOM 824 C C . PHE A 1 103 ? -14.798 -17.032 -11.193 1.00 98.31 103 PHE A C 1
ATOM 826 O O . PHE A 1 103 ? -15.464 -17.333 -12.186 1.00 98.31 103 PHE A O 1
ATOM 833 N N . VAL A 1 104 ? -13.476 -17.171 -11.132 1.00 97.31 104 VAL A N 1
ATOM 834 C CA . VAL A 1 104 ? -12.652 -17.782 -12.177 1.00 97.31 104 VAL A CA 1
ATOM 835 C C . VAL A 1 104 ? -11.967 -19.041 -11.641 1.00 97.31 104 VAL A C 1
ATOM 837 O O . VAL A 1 104 ? -11.660 -19.109 -10.442 1.00 97.31 104 VAL A O 1
ATOM 840 N N . PRO A 1 105 ? -11.665 -20.040 -12.494 1.00 95.88 105 PRO A N 1
ATOM 841 C CA . PRO A 1 105 ? -10.995 -21.263 -12.056 1.00 95.88 105 PRO A CA 1
ATOM 842 C C . PRO A 1 105 ? -9.704 -20.987 -11.281 1.00 95.88 105 PRO A C 1
ATOM 844 O O . PRO A 1 105 ? -9.499 -21.574 -10.222 1.00 95.88 105 PRO A O 1
ATOM 847 N N . ASN A 1 106 ? -8.893 -20.034 -11.747 1.00 96.31 106 ASN A N 1
ATOM 848 C CA . ASN A 1 106 ? -7.647 -19.636 -11.105 1.00 96.31 106 ASN A CA 1
ATOM 849 C C . ASN A 1 106 ? -7.406 -18.125 -11.276 1.00 96.31 106 ASN A C 1
ATOM 851 O O . ASN A 1 106 ? -7.378 -17.635 -12.403 1.00 96.31 106 ASN A O 1
ATOM 855 N N . ILE A 1 107 ? -7.236 -17.403 -10.163 1.00 94.75 107 ILE A N 1
ATOM 856 C CA . ILE A 1 107 ? -7.078 -15.937 -10.150 1.00 94.75 107 ILE A CA 1
ATOM 857 C C . ILE A 1 107 ? -5.739 -15.507 -10.759 1.00 94.75 107 ILE A C 1
ATOM 859 O O . ILE A 1 107 ? -5.697 -14.479 -11.427 1.00 94.75 107 ILE A O 1
ATOM 863 N N . PHE A 1 108 ? -4.686 -16.328 -10.653 1.00 88.44 108 PHE A N 1
ATOM 864 C CA . PHE A 1 108 ? -3.389 -16.040 -11.282 1.00 88.44 108 PHE A CA 1
ATOM 865 C C . PHE A 1 108 ? -3.483 -15.857 -12.804 1.00 88.44 108 PHE A C 1
ATOM 867 O O . PHE A 1 108 ? -2.634 -15.205 -13.401 1.00 88.44 108 PHE A O 1
ATOM 874 N N . TYR A 1 109 ? -4.518 -16.425 -13.430 1.00 94.44 109 TYR A N 1
ATOM 875 C CA . TYR A 1 109 ? -4.766 -16.342 -14.870 1.00 94.44 109 TYR A CA 1
ATOM 876 C C . TYR A 1 109 ? -6.045 -15.562 -15.204 1.00 94.44 109 TYR A C 1
ATOM 878 O O . TYR A 1 109 ? -6.608 -15.741 -16.289 1.00 94.44 109 TYR A O 1
ATOM 886 N N . ALA A 1 110 ? -6.536 -14.732 -14.277 1.00 92.06 110 ALA A N 1
ATOM 887 C CA . ALA A 1 110 ? -7.690 -13.876 -14.513 1.00 92.06 110 ALA A CA 1
ATOM 888 C C . ALA A 1 110 ? -7.418 -12.918 -15.683 1.00 92.06 110 ALA A C 1
ATOM 890 O O . ALA A 1 110 ? -6.365 -12.288 -15.780 1.00 92.06 110 ALA A O 1
ATOM 891 N N . LYS A 1 111 ? -8.382 -12.812 -16.594 1.00 92.94 111 LYS A N 1
ATOM 892 C CA . LYS A 1 111 ? -8.298 -11.961 -17.781 1.00 92.94 111 LYS A CA 1
ATOM 893 C C . LYS A 1 111 ? -8.829 -10.564 -17.464 1.00 92.94 111 LYS A C 1
ATOM 895 O O . LYS A 1 111 ? -9.687 -10.422 -16.594 1.00 92.94 111 LYS A O 1
ATOM 900 N N . PRO A 1 112 ? -8.447 -9.530 -18.235 1.00 89.94 112 PRO A N 1
ATOM 901 C CA . PRO A 1 112 ? -8.955 -8.171 -18.031 1.00 89.94 112 PRO A CA 1
ATOM 902 C C . PRO A 1 112 ? -10.490 -8.072 -17.955 1.00 89.94 112 PRO A C 1
ATOM 904 O O . PRO A 1 112 ? -11.018 -7.317 -17.146 1.00 89.94 112 PRO A O 1
ATOM 907 N N . GLY A 1 113 ? -11.217 -8.871 -18.747 1.00 91.00 113 GLY A N 1
ATOM 908 C CA . GLY A 1 113 ? -12.688 -8.881 -18.767 1.00 91.00 113 GLY A CA 1
ATOM 909 C C . GLY A 1 113 ? -13.368 -9.543 -17.558 1.00 91.00 113 GLY A C 1
ATOM 910 O O . GLY A 1 113 ? -14.578 -9.351 -17.374 1.00 91.00 113 GLY A O 1
ATOM 911 N N . ASP A 1 114 ? -12.610 -10.290 -16.748 1.00 92.12 114 ASP A N 1
ATOM 912 C CA . ASP A 1 114 ? -13.104 -10.978 -15.550 1.00 92.12 114 ASP A CA 1
ATOM 913 C C . ASP A 1 114 ? -13.257 -10.000 -14.374 1.00 92.12 114 ASP A C 1
ATOM 915 O O . ASP A 1 114 ? -14.129 -10.175 -13.524 1.00 92.12 114 ASP A O 1
ATOM 919 N N . TYR A 1 115 ? -12.458 -8.930 -14.344 1.00 96.44 115 TYR A N 1
ATOM 920 C CA . TYR A 1 115 ? -12.513 -7.915 -13.295 1.00 96.44 115 TYR A CA 1
ATOM 921 C C . TYR A 1 115 ? -13.790 -7.081 -13.414 1.00 96.44 115 TYR A C 1
ATOM 923 O O . TYR A 1 115 ? -13.975 -6.303 -14.354 1.00 96.44 115 TYR A O 1
ATOM 931 N N . ARG A 1 116 ? -14.690 -7.221 -12.440 1.00 92.50 116 ARG A N 1
ATOM 932 C CA . ARG A 1 116 ? -15.953 -6.475 -12.386 1.00 92.50 116 ARG A CA 1
ATOM 933 C C . ARG A 1 116 ? -16.086 -5.752 -11.056 1.00 92.50 116 ARG A C 1
ATOM 935 O O . ARG A 1 116 ? -15.686 -6.245 -10.012 1.00 92.50 116 ARG A O 1
ATOM 942 N N . LYS A 1 117 ? -16.704 -4.571 -11.084 1.00 94.69 117 LYS A N 1
ATOM 943 C CA . LYS A 1 117 ? -17.125 -3.896 -9.852 1.00 94.69 117 LYS A CA 1
ATOM 944 C C . LYS A 1 117 ? -18.222 -4.728 -9.186 1.00 94.69 117 LYS A C 1
ATOM 946 O O . LYS A 1 117 ? -19.173 -5.113 -9.868 1.00 94.69 117 LYS A O 1
ATOM 951 N N . ALA A 1 118 ? -18.144 -4.927 -7.874 1.00 94.25 118 ALA A N 1
ATOM 952 C CA . ALA A 1 118 ? -19.246 -5.467 -7.092 1.00 94.25 118 ALA A CA 1
ATOM 953 C C . ALA A 1 118 ? -19.603 -4.572 -5.899 1.00 94.25 118 ALA A C 1
ATOM 955 O O . ALA A 1 118 ? -18.790 -3.824 -5.358 1.00 94.25 118 ALA A O 1
ATOM 956 N N . THR A 1 119 ? -20.875 -4.631 -5.516 1.00 97.50 119 THR A N 1
ATOM 957 C CA . THR A 1 119 ? -21.406 -3.976 -4.323 1.00 97.50 119 THR A CA 1
ATOM 958 C C . THR A 1 119 ? -21.274 -4.921 -3.144 1.00 97.50 119 THR A C 1
ATOM 960 O O . THR A 1 119 ? -21.869 -5.998 -3.150 1.00 97.50 119 THR A O 1
ATOM 963 N N . GLN A 1 120 ? -20.542 -4.484 -2.125 1.00 97.81 120 GLN A N 1
ATOM 964 C CA . GLN A 1 120 ? -20.322 -5.235 -0.895 1.00 97.81 120 GLN A CA 1
ATOM 965 C C . GLN A 1 120 ? -21.290 -4.769 0.192 1.00 97.81 120 GLN A C 1
ATOM 967 O O . GLN A 1 120 ? -21.548 -3.572 0.336 1.00 97.81 120 GLN A O 1
ATOM 972 N N . ARG A 1 121 ? -21.846 -5.706 0.960 1.00 96.88 121 ARG A N 1
ATOM 973 C CA . ARG A 1 121 ? -22.697 -5.413 2.120 1.00 96.88 121 ARG A CA 1
ATOM 974 C C . ARG A 1 121 ? -22.227 -6.240 3.299 1.00 96.88 121 ARG A C 1
ATOM 976 O O . ARG A 1 121 ? -22.121 -7.455 3.177 1.00 96.88 121 ARG A O 1
ATOM 983 N N . VAL A 1 122 ? -21.994 -5.582 4.426 1.00 96.69 122 VAL A N 1
ATOM 984 C CA . VAL A 1 122 ? -21.687 -6.219 5.708 1.00 96.69 122 VAL A CA 1
ATOM 985 C C . VAL A 1 122 ? -22.924 -6.107 6.588 1.00 96.69 122 VAL A C 1
ATOM 987 O O . VAL A 1 122 ? -23.512 -5.031 6.706 1.00 96.69 122 VAL A O 1
ATOM 990 N N . TYR A 1 123 ? -23.344 -7.227 7.164 1.00 94.38 123 TYR A N 1
ATOM 991 C CA . TYR A 1 123 ? -24.585 -7.332 7.919 1.00 94.38 123 TYR A CA 1
ATOM 992 C C . TYR A 1 123 ? -24.323 -7.228 9.423 1.00 94.38 123 TYR A C 1
ATOM 994 O O . TYR A 1 123 ? -23.324 -7.729 9.937 1.00 94.38 123 TYR A O 1
ATOM 1002 N N . HIS A 1 124 ? -25.245 -6.575 10.125 1.00 92.81 124 HIS A N 1
ATOM 1003 C CA . HIS A 1 124 ? -25.251 -6.433 11.586 1.00 92.81 124 HIS A CA 1
ATOM 1004 C C . HIS A 1 124 ? -26.676 -6.586 12.160 1.00 92.81 124 HIS A C 1
ATOM 1006 O O . HIS A 1 124 ? -26.994 -6.068 13.230 1.00 92.81 124 HIS A O 1
ATOM 1012 N N . ALA A 1 125 ? -27.563 -7.242 11.406 1.00 87.81 125 ALA A N 1
ATOM 1013 C CA . ALA A 1 125 ? -28.954 -7.485 11.787 1.00 87.81 125 ALA A CA 1
ATOM 1014 C C . ALA A 1 125 ? -29.075 -8.771 12.628 1.00 87.81 125 ALA A C 1
ATOM 1016 O O . ALA A 1 125 ? -28.213 -9.641 12.499 1.00 87.81 125 ALA A O 1
ATOM 1017 N N . PRO A 1 126 ? -30.143 -8.937 13.435 1.00 89.88 126 PRO A N 1
ATOM 1018 C CA . PRO A 1 126 ? -30.374 -10.166 14.191 1.00 89.88 126 PRO A CA 1
ATOM 1019 C C . PRO A 1 126 ? -30.287 -11.430 13.318 1.00 89.88 126 PRO A C 1
ATOM 1021 O O . PRO A 1 126 ? -30.923 -11.502 12.266 1.00 89.88 126 PRO A O 1
ATOM 1024 N N . GLY A 1 127 ? -29.492 -12.413 13.740 1.00 90.31 127 GLY A N 1
ATOM 1025 C CA . GLY A 1 127 ? -29.193 -13.645 12.997 1.00 90.31 127 GLY A CA 1
ATOM 1026 C C . GLY A 1 127 ? -28.103 -13.525 11.920 1.00 90.31 127 GLY A C 1
ATOM 1027 O O . GLY A 1 127 ? -27.686 -14.544 11.374 1.00 90.31 127 GLY A O 1
ATOM 1028 N N . LEU A 1 128 ? -27.633 -12.311 11.618 1.00 92.88 128 LEU A N 1
ATOM 1029 C CA . LEU A 1 128 ? -26.534 -12.003 10.693 1.00 92.88 128 LEU A CA 1
ATOM 1030 C C . LEU A 1 128 ? -25.596 -10.960 11.325 1.00 92.88 128 LEU A C 1
ATOM 1032 O O . LEU A 1 128 ? -25.204 -9.983 10.683 1.00 92.88 128 LEU A O 1
ATOM 1036 N N . GLU A 1 129 ? -25.289 -11.111 12.615 1.00 92.56 129 GLU A N 1
ATOM 1037 C CA . GLU A 1 129 ? -24.469 -10.149 13.344 1.00 92.56 129 GLU A CA 1
ATOM 1038 C C . GLU A 1 129 ? -22.986 -10.392 13.071 1.00 92.56 129 GLU A C 1
ATOM 1040 O O . GLU A 1 129 ? -22.385 -11.310 13.639 1.00 92.56 129 GLU A O 1
ATOM 1045 N N . SER A 1 130 ? -22.381 -9.553 12.230 1.00 95.94 130 SER A N 1
ATOM 1046 C CA . SER A 1 130 ? -20.928 -9.555 12.071 1.00 95.94 130 SER A CA 1
ATOM 1047 C C . SER A 1 130 ? -20.240 -9.105 13.359 1.00 95.94 130 SER A C 1
ATOM 1049 O O . SER A 1 130 ? -20.645 -8.123 13.990 1.00 95.94 130 SER A O 1
ATOM 1051 N N . ALA A 1 131 ? -19.189 -9.818 13.751 1.00 95.06 131 ALA A N 1
ATOM 1052 C CA . ALA A 1 131 ? -18.461 -9.559 14.981 1.00 95.06 131 ALA A CA 1
ATOM 1053 C C . ALA A 1 131 ? -16.984 -9.958 14.893 1.00 95.06 131 ALA A C 1
ATOM 1055 O O . ALA A 1 131 ? -16.593 -10.818 14.104 1.00 95.06 131 ALA A O 1
ATOM 1056 N N . ILE A 1 132 ? -16.176 -9.385 15.783 1.00 94.06 132 ILE A N 1
ATOM 1057 C CA . ILE A 1 132 ? -14.848 -9.894 16.125 1.00 94.06 132 ILE A CA 1
ATOM 1058 C C . ILE A 1 132 ? -14.908 -10.458 17.546 1.00 94.06 132 ILE A C 1
ATOM 1060 O O . ILE A 1 132 ? -15.254 -9.769 18.503 1.00 94.06 132 ILE A O 1
ATOM 1064 N N . GLU A 1 133 ? -14.576 -11.734 17.697 1.00 92.88 133 GLU A N 1
ATOM 1065 C CA . GLU A 1 133 ? -14.376 -12.369 18.998 1.00 92.88 133 GLU A CA 1
ATOM 1066 C C . GLU A 1 133 ? -12.991 -11.975 19.533 1.00 92.88 133 GLU A C 1
ATOM 1068 O O . GLU A 1 133 ? -11.964 -12.391 18.978 1.00 92.88 133 GLU A O 1
ATOM 1073 N N . LEU A 1 134 ? -12.981 -11.161 20.591 1.00 90.50 134 LEU A N 1
ATOM 1074 C CA . LEU A 1 134 ? -11.793 -10.632 21.255 1.00 90.50 134 LEU A CA 1
ATOM 1075 C C . LEU A 1 134 ? -11.420 -11.475 22.489 1.00 90.50 134 LEU A C 1
ATOM 1077 O O . LEU A 1 134 ? -12.296 -11.759 23.317 1.00 90.50 134 LEU A O 1
ATOM 1081 N N . PRO A 1 135 ? -10.136 -11.839 22.660 1.00 88.38 135 PRO A N 1
ATOM 1082 C CA . PRO A 1 135 ? -9.646 -12.561 23.831 1.00 88.38 135 PRO A CA 1
ATOM 1083 C C . PRO A 1 135 ? -9.412 -11.603 25.014 1.00 88.38 135 PRO A C 1
ATOM 1085 O O . PRO A 1 135 ? -8.280 -11.315 25.391 1.00 88.38 135 PRO A O 1
ATOM 1088 N N . VAL A 1 136 ? -10.486 -11.077 25.608 1.00 88.19 136 VAL A N 1
ATOM 1089 C CA . VAL A 1 136 ? -10.377 -10.083 26.687 1.00 88.19 136 VAL A CA 1
ATOM 1090 C C . VAL A 1 136 ? -9.923 -10.746 27.988 1.00 88.19 136 VAL A C 1
ATOM 1092 O O . VAL A 1 136 ? -10.557 -11.674 28.499 1.00 88.19 136 VAL A O 1
ATOM 1095 N N . VAL A 1 137 ? -8.835 -10.233 28.557 1.00 85.94 137 VAL A N 1
ATOM 1096 C CA . VAL A 1 137 ? -8.305 -10.639 29.865 1.00 85.94 137 VAL A CA 1
ATOM 1097 C C . VAL A 1 137 ? -8.670 -9.608 30.936 1.00 85.94 137 VAL A C 1
ATOM 1099 O O . VAL A 1 137 ? -8.755 -8.414 30.662 1.00 85.94 137 VAL A O 1
ATOM 1102 N N . GLN A 1 138 ? -8.927 -10.057 32.168 1.00 76.19 138 GLN A N 1
ATOM 1103 C CA . GLN A 1 138 ? -9.179 -9.142 33.288 1.00 76.19 138 GLN A CA 1
ATOM 1104 C C . GLN A 1 138 ? -7.859 -8.671 33.903 1.00 76.19 138 GLN A C 1
ATOM 1106 O O . GLN A 1 138 ? -7.057 -9.495 34.341 1.00 76.19 138 GLN A O 1
ATOM 1111 N N . ALA A 1 139 ? -7.668 -7.354 34.001 1.00 61.16 139 ALA A N 1
ATOM 1112 C CA . ALA A 1 139 ? -6.551 -6.775 34.739 1.00 61.16 139 ALA A CA 1
ATOM 1113 C C . ALA A 1 139 ? -6.646 -7.129 36.239 1.00 61.16 139 ALA A C 1
ATOM 1115 O O . ALA A 1 139 ? -7.712 -7.010 36.842 1.00 61.16 139 ALA A O 1
ATOM 1116 N N . GLY A 1 140 ? -5.533 -7.568 36.841 1.00 54.41 140 GLY A N 1
ATOM 1117 C CA . GLY A 1 140 ? -5.410 -7.756 38.295 1.00 54.41 140 GLY A CA 1
ATOM 1118 C C . GLY A 1 140 ? -5.706 -9.155 38.853 1.00 54.41 140 GLY A C 1
ATOM 1119 O O . GLY A 1 140 ? -5.716 -9.315 40.071 1.00 54.41 140 GLY A O 1
ATOM 1120 N N . LYS A 1 141 ? -5.916 -10.185 38.021 1.00 46.47 141 LYS A N 1
ATOM 1121 C CA . LYS A 1 141 ? -5.932 -11.577 38.507 1.00 46.47 141 LYS A CA 1
ATOM 1122 C C . LYS A 1 141 ? -4.526 -12.169 38.458 1.00 46.47 141 LYS A C 1
ATOM 1124 O O . LYS A 1 141 ? -3.986 -12.405 37.382 1.00 46.47 141 LYS A O 1
ATOM 1129 N N . THR A 1 142 ? -3.947 -12.399 39.633 1.00 42.84 142 THR A N 1
ATOM 1130 C CA . THR A 1 142 ? -2.702 -13.149 39.818 1.00 42.84 142 THR A CA 1
ATOM 1131 C C . THR A 1 142 ? -2.835 -14.538 39.196 1.00 42.84 142 THR A C 1
ATOM 1133 O O . THR A 1 142 ? -3.891 -15.165 39.297 1.00 42.84 142 THR A O 1
ATOM 1136 N N . PHE A 1 143 ? -1.764 -15.023 38.566 1.00 44.53 143 PHE A N 1
ATOM 1137 C CA . PHE A 1 143 ? -1.658 -16.395 38.076 1.00 44.53 143 PHE A CA 1
ATOM 1138 C C . PHE A 1 143 ? -1.874 -17.375 39.238 1.00 44.53 143 PHE A C 1
ATOM 1140 O O . PHE A 1 143 ? -0.987 -17.563 40.065 1.00 44.53 143 PHE A O 1
ATOM 1147 N N . VAL A 1 144 ? -3.049 -17.997 39.307 1.00 42.28 144 VAL A N 1
ATOM 1148 C CA . VAL A 1 144 ? -3.313 -19.142 40.185 1.00 42.28 144 VAL A CA 1
ATOM 1149 C C . VAL A 1 144 ? -3.715 -20.303 39.274 1.00 42.28 144 VAL A C 1
ATOM 1151 O O . VAL A 1 144 ? -4.635 -20.172 38.470 1.00 42.28 144 VAL A O 1
ATOM 1154 N N . ASP A 1 145 ? -2.967 -21.406 39.346 1.00 40.00 145 ASP A N 1
ATOM 1155 C CA . ASP A 1 145 ? -3.191 -22.680 38.636 1.00 40.00 145 ASP A CA 1
ATOM 1156 C C . ASP A 1 145 ? -3.061 -22.702 37.099 1.00 40.00 145 ASP A C 1
ATOM 1158 O O . ASP A 1 145 ? -3.708 -23.504 36.422 1.00 40.00 145 ASP A O 1
ATOM 1162 N N . GLY A 1 146 ? -2.195 -21.868 36.508 1.00 44.72 146 GLY A N 1
ATOM 1163 C CA . GLY A 1 146 ? -1.773 -22.034 35.102 1.00 44.72 146 GLY A CA 1
ATOM 1164 C C . GLY A 1 146 ? -2.882 -21.872 34.050 1.00 44.72 146 GLY A C 1
ATOM 1165 O O . GLY A 1 146 ? -2.680 -22.203 32.883 1.00 44.72 146 GLY A O 1
ATOM 1166 N N . LYS A 1 147 ? -4.054 -21.355 34.437 1.00 43.22 147 LYS A N 1
ATOM 1167 C CA . LYS A 1 147 ? -5.173 -21.053 33.540 1.00 43.22 147 LYS A CA 1
ATOM 1168 C C . LYS A 1 147 ? -5.431 -19.554 33.542 1.00 43.22 147 LYS A C 1
ATOM 1170 O O . LYS A 1 147 ? -5.971 -19.008 34.501 1.00 43.22 147 LYS A O 1
ATOM 1175 N N . VAL A 1 148 ? -5.087 -18.882 32.445 1.00 49.81 148 VAL A N 1
ATOM 1176 C CA . VAL A 1 148 ? -5.562 -17.516 32.203 1.00 49.81 148 VAL A CA 1
ATOM 1177 C C . VAL A 1 148 ? -7.066 -17.600 31.959 1.00 49.81 148 VAL A C 1
ATOM 1179 O O . VAL A 1 148 ? -7.517 -18.205 30.987 1.00 49.81 148 VAL A O 1
ATOM 1182 N N . GLY A 1 149 ? -7.858 -17.005 32.849 1.00 46.84 149 GLY A N 1
ATOM 1183 C CA . GLY A 1 149 ? -9.284 -16.790 32.622 1.00 46.84 149 GLY A CA 1
ATOM 1184 C C . GLY A 1 149 ? -9.487 -15.744 31.527 1.00 46.84 149 GLY A C 1
ATOM 1185 O O . GLY A 1 149 ? -9.758 -14.585 31.829 1.00 46.84 149 GLY A O 1
ATOM 1186 N N . CYS A 1 150 ? -9.316 -16.135 30.266 1.00 47.41 150 CYS A N 1
ATOM 1187 C CA . CYS A 1 150 ? -9.617 -15.300 29.112 1.00 47.41 150 CYS A CA 1
ATOM 1188 C C . CYS A 1 150 ? -11.124 -15.375 28.834 1.00 47.41 150 CYS A C 1
ATOM 1190 O O . CYS A 1 150 ? -11.675 -16.461 28.635 1.00 47.41 150 CYS A O 1
ATOM 1192 N N . ARG A 1 151 ? -11.817 -14.233 28.856 1.00 58.09 151 ARG A N 1
ATOM 1193 C CA . ARG A 1 151 ? -13.234 -14.160 28.496 1.00 58.09 151 ARG A CA 1
ATOM 1194 C C . ARG A 1 151 ? -13.320 -13.766 27.029 1.00 58.09 151 ARG A C 1
ATOM 1196 O O . ARG A 1 151 ? -12.996 -12.633 26.678 1.00 58.09 151 ARG A O 1
ATOM 1203 N N . LEU A 1 152 ? -13.816 -14.668 26.182 1.00 55.81 152 LEU A N 1
ATOM 1204 C CA . LEU A 1 152 ? -14.188 -14.283 24.822 1.00 55.81 152 LEU A CA 1
ATOM 1205 C C . LEU A 1 152 ? -15.288 -13.220 24.901 1.00 55.81 152 LEU A C 1
ATOM 1207 O O . LEU A 1 152 ? -16.387 -13.483 25.391 1.00 55.81 152 LEU A O 1
ATOM 1211 N N . SER A 1 153 ? -14.974 -12.017 24.434 1.00 72.44 153 SER A N 1
ATOM 1212 C CA . SER A 1 153 ? -15.929 -10.920 24.314 1.00 72.44 153 SER A CA 1
ATOM 1213 C C . SER A 1 153 ? -16.242 -10.717 22.840 1.00 72.44 153 SER A C 1
ATOM 1215 O O . SER A 1 153 ? -15.337 -10.613 22.017 1.00 72.44 153 SER A O 1
ATOM 1217 N N . ARG A 1 154 ? -17.527 -10.702 22.485 1.00 76.50 154 ARG A N 1
ATOM 1218 C CA . ARG A 1 154 ? -17.972 -10.523 21.100 1.00 76.50 154 ARG A CA 1
ATOM 1219 C C . ARG A 1 154 ? -18.141 -9.029 20.828 1.00 76.50 154 ARG A C 1
ATOM 1221 O O . ARG A 1 154 ? -19.110 -8.435 21.293 1.00 76.50 154 ARG A O 1
ATOM 1228 N N . LEU A 1 155 ? -17.202 -8.431 20.098 1.00 77.38 155 LEU A N 1
ATOM 1229 C CA . LEU A 1 155 ? -17.327 -7.065 19.597 1.00 77.38 155 LEU A CA 1
ATOM 1230 C C . LEU A 1 155 ? -18.202 -7.100 18.344 1.00 77.38 155 LEU A C 1
ATOM 1232 O O . LEU A 1 155 ? -17.744 -7.515 17.281 1.00 77.38 155 LEU A O 1
ATOM 1236 N N . LEU A 1 156 ? -19.470 -6.712 18.480 1.00 75.31 156 LEU A N 1
ATOM 1237 C CA . LEU A 1 156 ? -20.343 -6.485 17.327 1.00 75.31 156 LEU A CA 1
ATOM 1238 C C . LEU A 1 156 ? -19.734 -5.385 16.465 1.00 75.31 156 LEU A C 1
ATOM 1240 O O . LEU A 1 156 ? -19.192 -4.437 17.019 1.00 75.31 156 LEU A O 1
ATOM 1244 N N . ILE A 1 157 ? -19.830 -5.508 15.145 1.00 69.69 157 ILE A N 1
ATOM 1245 C CA . ILE A 1 157 ? -19.419 -4.459 14.208 1.00 69.69 157 ILE A CA 1
ATOM 1246 C C . ILE A 1 157 ? -20.647 -3.562 14.013 1.00 69.69 157 ILE A C 1
ATOM 1248 O O . ILE A 1 157 ? -21.550 -3.940 13.259 1.00 69.69 157 ILE A O 1
ATOM 1252 N N . PRO A 1 158 ? -20.765 -2.437 14.746 1.00 47.03 158 PRO A N 1
ATOM 1253 C CA . PRO A 1 158 ? -21.935 -1.589 14.650 1.00 47.03 158 PRO A CA 1
ATOM 1254 C C . PRO A 1 158 ? -21.780 -0.692 13.424 1.00 47.03 158 PRO A C 1
ATOM 1256 O O . PRO A 1 158 ? -20.692 -0.194 13.168 1.00 47.03 158 PRO A O 1
ATOM 1259 N N . GLU A 1 159 ? -22.872 -0.530 12.679 1.00 44.88 159 GLU A N 1
ATOM 1260 C CA . GLU A 1 159 ? -23.058 0.453 11.608 1.00 44.88 159 GLU A CA 1
ATOM 1261 C C . GLU A 1 159 ? -21.816 0.714 10.733 1.00 44.88 159 GLU A C 1
ATOM 1263 O O . GLU A 1 159 ? -20.940 1.520 11.039 1.00 44.88 159 GLU A O 1
ATOM 1268 N N . VAL A 1 160 ? -21.750 0.036 9.585 1.00 40.94 160 VAL A N 1
ATOM 1269 C CA . VAL A 1 160 ? -20.669 0.243 8.616 1.00 40.94 160 VAL A CA 1
ATOM 1270 C C . VAL A 1 160 ? -20.743 1.688 8.129 1.00 40.94 160 VAL A C 1
ATOM 1272 O O . VAL A 1 160 ? -21.621 2.035 7.330 1.00 40.94 160 VAL A O 1
ATOM 1275 N N . LEU A 1 161 ? -19.803 2.527 8.573 1.00 31.73 161 LEU A N 1
ATOM 1276 C CA . LEU A 1 161 ? -19.549 3.814 7.945 1.00 31.73 161 LEU A CA 1
ATOM 1277 C C . LEU A 1 161 ? -18.935 3.535 6.572 1.00 31.73 161 LEU A C 1
ATOM 1279 O O . LEU A 1 161 ? -17.727 3.566 6.364 1.00 31.73 161 LEU A O 1
ATOM 1283 N N . VAL A 1 162 ? -19.801 3.211 5.615 1.00 31.36 162 VAL A N 1
ATOM 1284 C CA . VAL A 1 162 ? -19.454 3.266 4.204 1.00 31.36 162 VAL A CA 1
ATOM 1285 C C . VAL A 1 162 ? -19.137 4.728 3.947 1.00 31.36 162 VAL A C 1
ATOM 1287 O O . VAL A 1 162 ? -20.029 5.571 4.075 1.00 31.36 162 VAL A O 1
ATOM 1290 N N . MET A 1 163 ? -17.889 5.031 3.595 1.00 27.91 163 MET A N 1
ATOM 1291 C CA . MET A 1 163 ? -17.508 6.344 3.088 1.00 27.91 163 MET A CA 1
ATOM 1292 C C . MET A 1 163 ? -18.240 6.545 1.754 1.00 27.91 163 MET A C 1
ATOM 1294 O O . MET A 1 163 ? -17.765 6.204 0.674 1.00 27.91 163 MET A O 1
ATOM 1298 N N . LYS A 1 164 ? -19.501 6.973 1.848 1.00 23.77 164 LYS A N 1
ATOM 1299 C CA . LYS A 1 164 ? -20.384 7.222 0.718 1.00 23.77 164 LYS A CA 1
ATOM 1300 C C . LYS A 1 164 ? -19.942 8.543 0.112 1.00 23.77 164 LYS A C 1
ATOM 1302 O O . LYS A 1 164 ? -20.228 9.596 0.675 1.00 23.77 164 LYS A O 1
ATOM 1307 N N . PHE A 1 165 ? -19.324 8.490 -1.062 1.00 25.08 165 PHE A N 1
ATOM 1308 C CA . PHE A 1 165 ? -19.256 9.636 -1.966 1.00 25.08 165 PHE A CA 1
ATOM 1309 C C . PHE A 1 165 ? -20.694 9.991 -2.389 1.00 25.08 165 PHE A C 1
ATOM 1311 O O . PHE A 1 165 ? -21.228 9.488 -3.376 1.00 25.08 165 PHE A O 1
ATOM 1318 N N . ARG A 1 166 ? -21.393 10.786 -1.573 1.00 23.34 166 ARG A N 1
ATOM 1319 C CA . ARG A 1 166 ? -22.697 11.354 -1.922 1.00 23.34 166 ARG A CA 1
ATOM 1320 C C . ARG A 1 166 ? -22.453 12.628 -2.717 1.00 23.34 166 ARG A C 1
ATOM 1322 O O . ARG A 1 166 ? -22.312 13.701 -2.146 1.00 23.34 166 ARG A O 1
ATOM 1329 N N . VAL A 1 167 ? -22.446 12.509 -4.041 1.00 28.62 167 VAL A N 1
ATOM 1330 C CA . VAL A 1 167 ? -22.647 13.664 -4.922 1.00 28.62 167 VAL A CA 1
ATOM 1331 C C . VAL A 1 167 ? -24.143 13.977 -4.912 1.00 28.62 167 VAL A C 1
ATOM 1333 O O . VAL A 1 167 ? -24.917 13.404 -5.674 1.00 28.62 167 VAL A O 1
ATOM 1336 N N . THR A 1 168 ? -24.583 14.840 -3.999 1.00 26.67 168 THR A N 1
ATOM 1337 C CA . THR A 1 168 ? -25.902 15.476 -4.094 1.00 26.67 168 THR A CA 1
ATOM 1338 C C . THR A 1 168 ? -25.743 16.816 -4.790 1.00 26.67 168 THR A C 1
ATOM 1340 O O . THR A 1 168 ? -25.251 17.776 -4.204 1.00 26.67 168 THR A O 1
ATOM 1343 N N . ALA A 1 169 ? -26.167 16.868 -6.053 1.00 33.25 169 ALA A N 1
ATOM 1344 C CA . ALA A 1 169 ? -26.377 18.109 -6.777 1.00 33.25 169 ALA A CA 1
ATOM 1345 C C . ALA A 1 169 ? -27.516 18.892 -6.103 1.00 33.25 169 ALA A C 1
ATOM 1347 O O . ALA A 1 169 ? -28.680 18.501 -6.167 1.00 33.25 169 ALA A O 1
ATOM 1348 N N . GLY A 1 170 ? -27.167 19.986 -5.433 1.00 28.30 170 GLY A N 1
ATOM 1349 C CA . GLY A 1 170 ? -28.102 20.934 -4.844 1.00 28.30 170 GLY A CA 1
ATOM 1350 C C . GLY A 1 170 ? -27.430 22.293 -4.796 1.00 28.30 170 GLY A C 1
ATOM 1351 O O . GLY A 1 170 ? -26.624 22.558 -3.912 1.00 28.30 170 GLY A O 1
ATOM 1352 N N . ALA A 1 171 ? -27.708 23.119 -5.800 1.00 38.81 171 ALA A N 1
ATOM 1353 C CA . ALA A 1 171 ? -27.158 24.456 -5.924 1.00 38.81 171 ALA A CA 1
ATOM 1354 C C . ALA A 1 171 ? -27.592 25.338 -4.743 1.00 38.81 171 ALA A C 1
ATOM 1356 O O . ALA A 1 171 ? -28.771 25.657 -4.616 1.00 38.81 171 ALA A O 1
ATOM 1357 N N . LEU A 1 172 ? -26.629 25.793 -3.941 1.00 29.61 172 LEU A N 1
ATOM 1358 C CA . LEU A 1 172 ? -26.704 27.083 -3.264 1.00 29.61 172 LEU A CA 1
ATOM 1359 C C . LEU A 1 172 ? -25.359 27.793 -3.455 1.00 29.61 172 LEU A C 1
ATOM 1361 O O . LEU A 1 172 ? -24.325 27.370 -2.948 1.00 29.61 172 LEU A O 1
ATOM 1365 N N . LEU A 1 173 ? -25.403 28.853 -4.258 1.00 38.91 173 LEU A N 1
ATOM 1366 C CA . LEU A 1 173 ? -24.318 29.793 -4.501 1.00 38.91 173 LEU A CA 1
ATOM 1367 C C . LEU A 1 173 ? -23.952 30.508 -3.199 1.00 38.91 173 LEU A C 1
ATOM 1369 O O . LEU A 1 173 ? -24.661 31.420 -2.790 1.00 38.91 173 LEU A O 1
ATOM 1373 N N . LEU A 1 174 ? -22.824 30.137 -2.602 1.00 31.72 174 LEU A N 1
ATOM 1374 C CA . LEU A 1 174 ? -21.994 31.024 -1.791 1.00 31.72 174 LEU A CA 1
ATOM 1375 C C . LEU A 1 174 ? -20.542 30.649 -2.080 1.00 31.72 174 LEU A C 1
ATOM 1377 O O . LEU A 1 174 ? -20.068 29.579 -1.714 1.00 31.72 174 LEU A O 1
ATOM 1381 N N . ALA A 1 175 ? -19.875 31.523 -2.828 1.00 37.19 175 ALA A N 1
ATOM 1382 C CA . ALA A 1 175 ? -18.467 31.415 -3.146 1.00 37.19 175 ALA A CA 1
ATOM 1383 C C . ALA A 1 175 ? -17.642 31.567 -1.861 1.00 37.19 175 ALA A C 1
ATOM 1385 O O . ALA A 1 175 ? -17.415 32.675 -1.382 1.00 37.19 175 ALA A O 1
ATOM 1386 N N . SER A 1 176 ? -17.183 30.447 -1.318 1.00 30.34 176 SER A N 1
ATOM 1387 C CA . SER A 1 176 ? -15.960 30.381 -0.531 1.00 30.34 176 SER A CA 1
ATOM 1388 C C . SER A 1 176 ? -14.979 29.527 -1.324 1.00 30.34 176 SER A C 1
ATOM 1390 O O . SER A 1 176 ? -15.170 28.328 -1.516 1.00 30.34 176 SER A O 1
ATOM 1392 N N . THR A 1 177 ? -13.942 30.166 -1.857 1.00 31.36 177 THR A N 1
ATOM 1393 C CA . THR A 1 177 ? -12.787 29.495 -2.451 1.00 31.36 177 THR A CA 1
ATOM 1394 C C . THR A 1 177 ? -12.041 28.756 -1.345 1.00 31.36 177 THR A C 1
ATOM 1396 O O . THR A 1 177 ? -11.074 29.259 -0.783 1.00 31.36 177 THR A O 1
ATOM 1399 N N . LEU A 1 178 ? -12.515 27.564 -0.994 1.00 33.12 178 LEU A N 1
ATOM 1400 C CA . LEU A 1 178 ? -11.666 26.568 -0.366 1.00 33.12 178 LEU A CA 1
ATOM 1401 C C . LEU A 1 178 ? -10.787 26.020 -1.485 1.00 33.12 178 LEU A C 1
ATOM 1403 O O . LEU A 1 178 ? -11.235 25.177 -2.266 1.00 33.12 178 LEU A O 1
ATOM 1407 N N . ALA A 1 179 ? -9.570 26.555 -1.585 1.00 32.22 179 ALA A N 1
ATOM 1408 C CA . ALA A 1 179 ? -8.476 25.897 -2.279 1.00 32.22 179 ALA A CA 1
ATOM 1409 C C . ALA A 1 179 ? -8.336 24.504 -1.652 1.00 32.22 179 ALA A C 1
ATOM 1411 O O . ALA A 1 179 ? -7.774 24.338 -0.574 1.00 32.22 179 ALA A O 1
ATOM 1412 N N . HIS A 1 180 ? -8.972 23.514 -2.270 1.00 37.56 180 HIS A N 1
ATOM 1413 C CA . HIS A 1 180 ? -8.728 22.127 -1.932 1.00 37.56 180 HIS A CA 1
ATOM 1414 C C . HIS A 1 180 ? -7.393 21.807 -2.580 1.00 37.56 180 HIS A C 1
ATOM 1416 O O . HIS A 1 180 ? -7.311 21.727 -3.804 1.00 37.56 180 HIS A O 1
ATOM 1422 N N . ALA A 1 181 ? -6.354 21.687 -1.762 1.00 44.38 181 ALA A N 1
ATOM 1423 C CA . ALA A 1 181 ? -5.074 21.174 -2.204 1.00 44.38 181 ALA A CA 1
ATOM 1424 C C . ALA A 1 181 ? -5.319 19.727 -2.668 1.00 44.38 181 ALA A C 1
ATOM 1426 O O . ALA A 1 181 ? -5.555 18.819 -1.869 1.00 44.38 181 ALA A O 1
ATOM 1427 N N . GLN A 1 182 ? -5.453 19.546 -3.981 1.00 48.78 182 GLN A N 1
ATOM 1428 C CA . GLN A 1 182 ? -5.822 18.273 -4.577 1.00 48.78 182 GLN A CA 1
ATOM 1429 C C . GLN A 1 182 ? -4.587 17.379 -4.557 1.00 48.78 182 GLN A C 1
ATOM 1431 O O . GLN A 1 182 ? -3.603 17.667 -5.239 1.00 48.78 182 GLN A O 1
ATOM 1436 N N . THR A 1 183 ? -4.640 16.289 -3.790 1.00 61.75 183 THR A N 1
ATOM 1437 C CA . THR A 1 183 ? -3.605 15.255 -3.833 1.00 61.75 183 THR A CA 1
ATOM 1438 C C . THR A 1 183 ? -3.449 14.776 -5.268 1.00 61.75 183 THR A C 1
ATOM 1440 O O . THR A 1 183 ? -4.378 14.229 -5.866 1.00 61.75 183 THR A O 1
ATOM 1443 N N . SER A 1 184 ? -2.277 15.044 -5.827 1.00 75.44 184 SER A N 1
ATOM 1444 C CA . SER A 1 184 ? -1.946 14.751 -7.209 1.00 75.44 184 SER A CA 1
ATOM 1445 C C . SER A 1 184 ? -1.160 13.455 -7.246 1.00 75.44 184 SER A C 1
ATOM 1447 O O . SER A 1 184 ? -0.160 13.316 -6.545 1.00 75.44 184 SER A O 1
ATOM 1449 N N . HIS A 1 185 ? -1.637 12.508 -8.046 1.00 84.69 185 HIS A N 1
ATOM 1450 C CA . HIS A 1 185 ? -0.995 11.220 -8.245 1.00 84.69 185 HIS A CA 1
ATOM 1451 C C . HIS A 1 185 ? -0.605 11.072 -9.714 1.00 84.69 185 HIS A C 1
ATOM 1453 O O . HIS A 1 185 ? -1.396 11.337 -10.624 1.00 84.69 185 HIS A O 1
ATOM 1459 N N . TRP A 1 186 ? 0.638 10.677 -9.943 1.00 88.88 186 TRP A N 1
ATOM 1460 C CA . TRP A 1 186 ? 1.215 10.568 -11.274 1.00 88.88 186 TRP A CA 1
ATOM 1461 C C . TRP A 1 186 ? 1.991 9.270 -11.377 1.00 88.88 186 TRP A C 1
ATOM 1463 O O . TRP A 1 186 ? 2.758 8.931 -10.479 1.00 88.88 186 TRP A O 1
ATOM 1473 N N . ALA A 1 187 ? 1.802 8.571 -12.490 1.00 91.19 187 ALA A N 1
ATOM 1474 C CA . ALA A 1 187 ? 2.661 7.469 -12.890 1.00 91.19 187 ALA A CA 1
ATOM 1475 C C . ALA A 1 187 ? 3.607 7.957 -13.988 1.00 91.19 187 ALA A C 1
ATOM 1477 O O . ALA A 1 187 ? 3.209 8.752 -14.851 1.00 91.19 187 ALA A O 1
ATOM 1478 N N . PHE A 1 188 ? 4.841 7.470 -13.959 1.00 93.19 188 PHE A N 1
ATOM 1479 C CA . PHE A 1 188 ? 5.840 7.736 -14.979 1.00 93.19 188 PHE A CA 1
ATOM 1480 C C . PHE A 1 188 ? 6.546 6.448 -15.398 1.00 93.19 188 PHE A C 1
ATOM 1482 O O . PHE A 1 188 ? 6.658 5.495 -14.629 1.00 93.19 188 PHE A O 1
ATOM 1489 N N . SER A 1 189 ? 7.024 6.446 -16.634 1.00 94.44 189 SER A N 1
ATOM 1490 C CA . SER A 1 189 ? 7.873 5.402 -17.190 1.00 94.44 189 SER A CA 1
ATOM 1491 C C . SER A 1 189 ? 8.914 6.068 -18.075 1.00 94.44 189 SER A C 1
ATOM 1493 O O . SER A 1 189 ? 8.562 6.776 -19.024 1.00 94.44 189 SER A O 1
ATOM 1495 N N . TYR A 1 190 ? 10.186 5.883 -17.744 1.00 94.88 190 TYR A N 1
ATOM 1496 C CA . TYR A 1 190 ? 11.280 6.179 -18.658 1.00 94.88 190 TYR A CA 1
ATOM 1497 C C . TYR A 1 190 ? 11.594 4.916 -19.444 1.00 94.88 190 TYR A C 1
ATOM 1499 O O . TYR A 1 190 ? 11.769 3.863 -18.844 1.00 94.88 190 TYR A O 1
ATOM 1507 N N . THR A 1 191 ? 11.677 5.021 -20.767 1.00 95.62 191 THR A N 1
ATOM 1508 C CA . THR A 1 191 ? 12.000 3.898 -21.660 1.00 95.62 191 THR A CA 1
ATOM 1509 C C . THR A 1 191 ? 13.169 4.253 -22.564 1.00 95.62 191 THR A C 1
ATOM 1511 O O . THR A 1 191 ? 13.27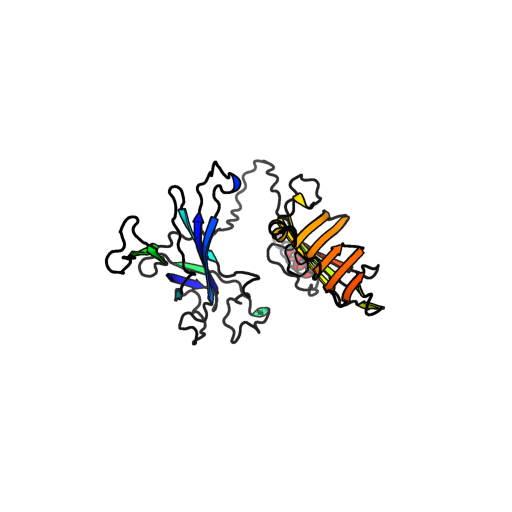2 5.391 -23.024 1.00 95.62 191 THR A O 1
ATOM 1514 N N . GLY A 1 192 ? 14.037 3.281 -22.826 1.00 94.25 192 GLY A N 1
ATOM 1515 C CA . GLY A 1 192 ? 15.213 3.460 -23.668 1.00 94.25 192 GLY A CA 1
ATOM 1516 C C . GLY A 1 192 ? 16.402 4.047 -22.914 1.00 94.25 192 GLY A C 1
ATOM 1517 O O . GLY A 1 192 ? 16.396 5.218 -22.544 1.00 94.25 192 GLY A O 1
ATOM 1518 N N . PHE A 1 193 ? 17.461 3.261 -22.737 1.00 97.00 193 PHE A N 1
ATOM 1519 C CA . PHE A 1 193 ? 18.682 3.688 -22.044 1.00 97.00 193 PHE A CA 1
ATOM 1520 C C . PHE A 1 193 ? 19.922 3.190 -22.770 1.00 97.00 193 PHE A C 1
ATOM 1522 O O . PHE A 1 193 ? 19.884 2.149 -23.425 1.00 97.00 193 PHE A O 1
ATOM 1529 N N . TYR A 1 194 ? 21.030 3.918 -22.651 1.00 96.38 194 TYR A N 1
ATOM 1530 C CA . TYR A 1 194 ? 22.323 3.389 -23.070 1.00 96.38 194 TYR A CA 1
ATOM 1531 C C . TYR A 1 194 ? 22.947 2.611 -21.919 1.00 96.38 194 TYR A C 1
ATOM 1533 O O . TYR A 1 194 ? 23.238 3.176 -20.867 1.00 96.38 194 TYR A O 1
ATOM 1541 N N . ASP A 1 195 ? 23.150 1.322 -22.137 1.00 95.62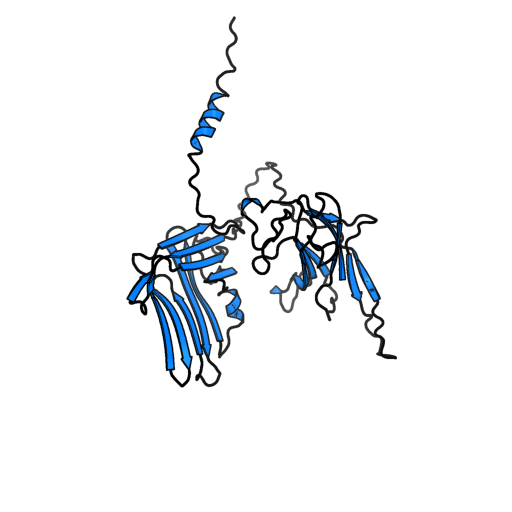 195 ASP A N 1
ATOM 1542 C CA . ASP A 1 195 ? 23.794 0.432 -21.188 1.00 95.62 195 ASP A CA 1
ATOM 1543 C C . ASP A 1 195 ? 25.306 0.446 -21.432 1.00 95.62 195 ASP A C 1
ATOM 1545 O O . ASP A 1 195 ? 25.774 0.133 -22.535 1.00 95.62 195 ASP A O 1
ATOM 1549 N N . GLN A 1 196 ? 26.075 0.859 -20.421 1.00 92.75 196 GLN A N 1
ATOM 1550 C CA . GLN A 1 196 ? 27.531 0.931 -20.547 1.00 92.75 196 GLN A CA 1
ATOM 1551 C C . GLN A 1 196 ? 28.190 -0.447 -20.668 1.00 92.75 196 GLN A C 1
ATOM 1553 O O . GLN A 1 196 ? 29.206 -0.561 -21.352 1.00 92.75 196 GLN A O 1
ATOM 1558 N N . GLU A 1 197 ? 27.631 -1.480 -20.038 1.00 91.31 197 GLU A N 1
ATOM 1559 C CA . GLU A 1 197 ? 28.196 -2.831 -20.036 1.00 91.31 197 GLU A CA 1
ATOM 1560 C C . GLU A 1 197 ? 27.944 -3.530 -21.376 1.00 91.31 197 GLU A C 1
ATOM 1562 O O . GLU A 1 197 ? 28.860 -4.093 -21.979 1.00 91.31 197 GLU A O 1
ATOM 1567 N N . ALA A 1 198 ? 26.723 -3.420 -21.902 1.00 91.75 198 ALA A N 1
ATOM 1568 C CA . ALA A 1 198 ? 26.379 -3.908 -23.234 1.00 91.75 198 ALA A CA 1
ATOM 1569 C C . ALA A 1 198 ? 26.943 -3.024 -24.364 1.00 91.75 198 ALA A C 1
ATOM 1571 O O . ALA A 1 198 ? 26.924 -3.433 -25.528 1.00 91.75 198 ALA A O 1
ATOM 1572 N N . ALA A 1 199 ? 27.417 -1.816 -24.034 1.00 95.12 199 ALA A N 1
ATOM 1573 C CA . ALA A 1 199 ? 27.837 -0.775 -24.971 1.00 95.12 199 ALA A CA 1
ATOM 1574 C C . ALA A 1 199 ? 26.795 -0.513 -26.078 1.00 95.12 199 ALA A C 1
ATOM 1576 O O . ALA A 1 199 ? 27.130 -0.337 -27.255 1.00 95.12 199 ALA A O 1
ATOM 1577 N N . ALA A 1 200 ? 25.513 -0.530 -25.705 1.00 95.88 200 ALA A N 1
ATOM 1578 C CA . ALA A 1 200 ? 24.399 -0.471 -26.640 1.00 95.88 200 ALA A CA 1
ATOM 1579 C C . ALA A 1 200 ? 23.203 0.293 -26.067 1.00 95.88 200 ALA A C 1
ATOM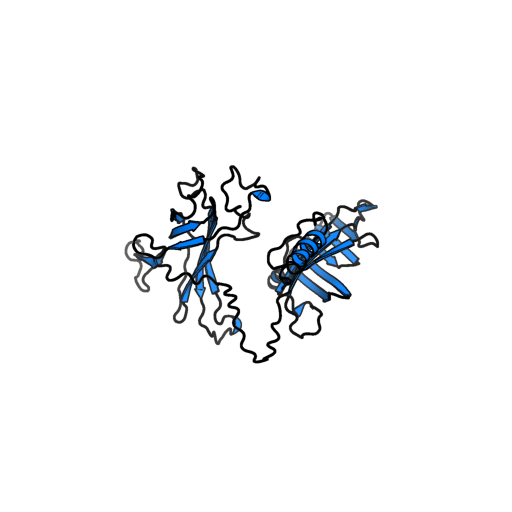 1581 O O . ALA A 1 200 ? 22.953 0.301 -24.864 1.00 95.88 200 ALA A O 1
ATOM 1582 N N . PHE A 1 201 ? 22.425 0.903 -26.962 1.00 95.81 201 PHE A N 1
ATOM 1583 C CA . PHE A 1 201 ? 21.124 1.459 -26.610 1.00 95.81 201 PHE A CA 1
ATOM 1584 C C . PHE A 1 201 ? 20.081 0.340 -26.538 1.00 95.81 201 PHE A C 1
ATOM 1586 O O . PHE A 1 201 ? 19.881 -0.393 -27.509 1.00 95.81 201 PHE A O 1
ATOM 1593 N N . LEU A 1 202 ? 19.413 0.229 -25.395 1.00 94.50 202 LEU A N 1
ATOM 1594 C CA . LEU A 1 202 ? 18.400 -0.773 -25.102 1.00 94.50 202 LEU A CA 1
ATOM 1595 C C . LEU A 1 202 ? 17.019 -0.097 -25.060 1.00 94.50 202 LEU A C 1
ATOM 1597 O O . LEU A 1 202 ? 16.676 0.503 -24.041 1.00 94.50 202 LEU A O 1
ATOM 1601 N N . PRO A 1 203 ? 16.216 -0.171 -26.140 1.00 91.88 203 PRO A N 1
ATOM 1602 C CA . PRO A 1 203 ? 14.936 0.541 -26.236 1.00 91.88 203 PRO A CA 1
ATOM 1603 C C . PRO A 1 203 ? 13.865 0.001 -25.278 1.00 91.88 203 PRO A C 1
ATOM 1605 O O . PRO A 1 203 ? 12.981 0.748 -24.871 1.00 91.88 203 PRO A O 1
ATOM 1608 N N . ASP A 1 204 ? 13.957 -1.278 -24.908 1.00 91.00 204 ASP A N 1
ATOM 1609 C CA . ASP A 1 204 ? 12.971 -1.957 -24.060 1.00 91.00 204 ASP A CA 1
ATOM 1610 C C . ASP A 1 204 ? 13.272 -1.821 -22.557 1.00 91.00 204 ASP A C 1
ATOM 1612 O O . ASP A 1 204 ? 12.452 -2.211 -21.722 1.00 91.00 204 ASP A O 1
ATOM 1616 N N . MET A 1 205 ? 14.444 -1.282 -22.197 1.00 92.06 205 MET A N 1
ATOM 1617 C CA . MET A 1 205 ? 14.788 -1.019 -20.800 1.00 92.06 205 MET A CA 1
ATOM 1618 C C . MET A 1 205 ? 13.920 0.104 -20.255 1.00 92.06 205 MET A C 1
ATOM 1620 O O . MET A 1 205 ? 13.707 1.113 -20.932 1.00 92.06 205 MET A O 1
ATOM 1624 N N . ARG A 1 206 ? 13.438 -0.075 -19.025 1.00 93.88 206 ARG A N 1
ATOM 1625 C CA . ARG A 1 206 ? 12.503 0.846 -18.388 1.00 93.88 206 ARG A CA 1
ATOM 1626 C C . ARG A 1 206 ? 12.829 1.085 -16.925 1.00 93.88 206 ARG A C 1
ATOM 1628 O O . ARG A 1 206 ? 13.268 0.161 -16.249 1.00 93.88 206 ARG A O 1
ATOM 1635 N N . ILE A 1 207 ? 12.551 2.302 -16.476 1.00 93.94 207 ILE A N 1
ATOM 1636 C CA . ILE A 1 207 ? 12.509 2.684 -15.065 1.00 93.94 207 ILE A CA 1
ATOM 1637 C C . ILE A 1 207 ? 11.109 3.226 -14.818 1.00 93.94 207 ILE A C 1
ATOM 1639 O O . ILE A 1 207 ? 10.721 4.261 -15.377 1.00 93.94 207 ILE A O 1
ATOM 1643 N N . ASP A 1 208 ? 10.345 2.488 -14.023 1.00 94.06 208 ASP A N 1
ATOM 1644 C CA . ASP A 1 208 ? 8.934 2.756 -13.773 1.00 94.06 208 ASP A CA 1
ATOM 1645 C C . ASP A 1 208 ? 8.747 3.316 -12.364 1.00 94.06 208 ASP A C 1
ATOM 1647 O O . ASP A 1 208 ? 9.440 2.946 -11.414 1.00 94.06 208 ASP A O 1
ATOM 1651 N N . GLY A 1 209 ? 7.766 4.197 -12.202 1.00 93.75 209 GLY A N 1
ATOM 1652 C CA . GLY A 1 209 ? 7.499 4.760 -10.894 1.00 93.75 209 GLY A CA 1
ATOM 1653 C C . GLY A 1 209 ? 6.205 5.540 -10.792 1.00 93.75 209 GLY A C 1
ATOM 1654 O O . GLY A 1 209 ? 5.441 5.707 -11.746 1.00 93.75 209 GLY A O 1
ATOM 1655 N N . SER A 1 210 ? 5.938 6.012 -9.583 1.00 94.06 210 SER A N 1
ATOM 1656 C CA . SER A 1 210 ? 4.810 6.892 -9.312 1.00 94.06 210 SER A CA 1
ATOM 1657 C C . SER A 1 210 ? 5.112 7.814 -8.148 1.00 94.06 210 SER A C 1
ATOM 1659 O O . SER A 1 210 ? 5.904 7.485 -7.271 1.00 94.06 210 SER A O 1
ATOM 1661 N N . PHE A 1 211 ? 4.471 8.973 -8.114 1.00 93.69 211 PHE A N 1
ATOM 1662 C CA . PHE A 1 211 ? 4.582 9.880 -6.983 1.00 93.69 211 PHE A CA 1
ATOM 1663 C C . PHE A 1 211 ? 3.226 10.443 -6.596 1.00 93.69 211 PHE A C 1
ATOM 1665 O O . PHE A 1 211 ? 2.305 10.549 -7.412 1.00 93.69 211 PHE A O 1
ATOM 1672 N N . THR A 1 212 ? 3.119 10.789 -5.318 1.00 91.31 212 THR A N 1
ATOM 1673 C CA . THR A 1 212 ? 1.926 11.394 -4.739 1.00 91.31 212 THR A CA 1
ATOM 1674 C C . THR A 1 212 ? 2.351 12.572 -3.889 1.00 91.31 212 THR A C 1
ATOM 1676 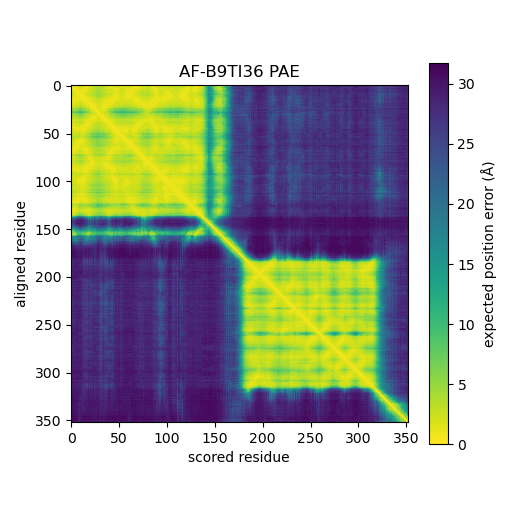O O . THR A 1 212 ? 3.192 12.424 -3.001 1.00 91.31 212 THR A O 1
ATOM 1679 N N . GLY A 1 213 ? 1.754 13.730 -4.128 1.00 89.06 213 GLY A N 1
ATOM 1680 C CA . GLY A 1 213 ? 2.062 14.941 -3.381 1.00 89.06 213 GLY A CA 1
ATOM 1681 C C . GLY A 1 213 ? 0.904 15.921 -3.373 1.00 89.06 213 GLY A C 1
ATOM 1682 O O . GLY A 1 213 ? -0.088 15.760 -4.095 1.00 89.06 213 GLY A O 1
ATOM 1683 N N . VAL A 1 214 ? 1.029 16.927 -2.522 1.00 87.31 214 VAL A N 1
ATOM 1684 C CA . VAL A 1 214 ? 0.098 18.046 -2.435 1.00 87.31 214 VAL A CA 1
ATOM 1685 C C . VAL A 1 214 ? 0.925 19.310 -2.558 1.00 87.31 214 VAL A C 1
ATOM 1687 O O . VAL A 1 214 ? 1.749 19.559 -1.688 1.00 87.31 214 VAL A O 1
ATOM 1690 N N . ASP A 1 215 ? 0.678 20.086 -3.611 1.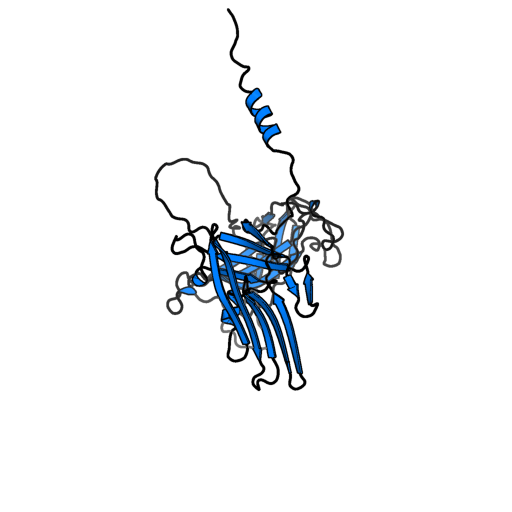00 86.44 215 ASP A N 1
ATOM 1691 C CA . ASP A 1 215 ? 1.239 21.428 -3.766 1.00 86.44 215 ASP A CA 1
ATOM 1692 C C . ASP A 1 215 ? 0.681 22.294 -2.628 1.00 86.44 215 ASP A C 1
ATOM 1694 O O . ASP A 1 215 ? -0.489 22.697 -2.628 1.00 86.44 215 ASP A O 1
ATOM 1698 N N . ALA A 1 216 ? 1.485 22.437 -1.578 1.00 81.38 216 ALA A N 1
ATOM 1699 C CA . ALA A 1 216 ? 1.080 23.042 -0.321 1.00 81.38 216 ALA A CA 1
ATOM 1700 C C . ALA A 1 216 ? 1.243 24.562 -0.377 1.00 81.38 216 ALA A C 1
ATOM 1702 O O . ALA A 1 216 ? 0.546 25.283 0.344 1.00 81.38 216 ALA A O 1
ATOM 1703 N N . ASN A 1 217 ? 2.158 25.041 -1.222 1.00 86.75 217 ASN A N 1
ATOM 1704 C CA . ASN A 1 217 ? 2.456 26.456 -1.392 1.00 86.75 217 ASN A CA 1
ATOM 1705 C C . ASN A 1 217 ? 1.647 27.108 -2.542 1.00 86.75 217 ASN A C 1
ATOM 1707 O O . ASN A 1 217 ? 1.514 28.334 -2.571 1.00 86.75 217 ASN A O 1
ATOM 1711 N N . GLY A 1 218 ? 1.035 26.303 -3.416 1.00 83.31 218 GLY A N 1
ATOM 1712 C CA . GLY A 1 218 ? 0.176 26.719 -4.520 1.00 83.31 218 GLY A CA 1
ATOM 1713 C C . GLY A 1 218 ? 0.922 27.304 -5.721 1.00 83.31 218 GLY A C 1
ATOM 1714 O O . GLY A 1 218 ? 0.324 28.097 -6.457 1.00 83.31 218 GLY A O 1
ATOM 1715 N N . ASP A 1 219 ? 2.206 26.992 -5.902 1.00 85.94 219 ASP A N 1
ATOM 1716 C CA . ASP A 1 219 ? 3.042 27.535 -6.980 1.00 85.94 219 ASP A CA 1
ATOM 1717 C C . ASP A 1 219 ? 2.995 26.712 -8.284 1.00 85.94 219 ASP A C 1
ATOM 1719 O O . ASP A 1 219 ? 3.544 27.134 -9.308 1.00 85.94 219 ASP A O 1
ATOM 1723 N N . GLY A 1 220 ? 2.280 25.581 -8.282 1.00 83.25 220 GLY A N 1
ATOM 1724 C CA . GLY A 1 220 ? 2.139 24.688 -9.430 1.00 83.25 220 GLY A CA 1
ATOM 1725 C C . GLY A 1 220 ? 3.344 23.772 -9.667 1.00 83.25 220 GLY A C 1
ATOM 1726 O O . GLY A 1 220 ? 3.401 23.106 -10.709 1.00 83.25 220 GLY A O 1
ATOM 1727 N N . VAL A 1 221 ? 4.296 23.725 -8.734 1.00 88.94 221 VAL A N 1
ATOM 1728 C CA . VAL A 1 221 ? 5.475 22.861 -8.745 1.00 88.94 221 VAL A CA 1
ATOM 1729 C C . VAL A 1 221 ? 5.431 21.961 -7.515 1.00 88.94 221 VAL A C 1
ATOM 1731 O O . VAL A 1 221 ? 5.388 22.432 -6.395 1.00 88.94 221 VAL A O 1
ATOM 1734 N N . LEU A 1 222 ? 5.489 20.645 -7.715 1.00 91.19 222 LEU A N 1
ATOM 1735 C CA . LEU A 1 222 ? 5.678 19.709 -6.610 1.00 91.19 222 LEU A CA 1
ATOM 1736 C C . LEU A 1 222 ? 7.165 19.557 -6.314 1.00 91.19 222 LEU A C 1
ATOM 1738 O O . LEU A 1 222 ? 7.923 19.096 -7.175 1.00 91.19 222 LEU A O 1
ATOM 1742 N N . GLU A 1 223 ? 7.566 19.884 -5.092 1.00 93.31 223 GLU A N 1
ATOM 1743 C CA . GLU A 1 223 ? 8.931 19.698 -4.603 1.00 93.31 223 GLU A CA 1
ATOM 1744 C C . GLU A 1 223 ? 9.036 18.544 -3.589 1.00 93.31 223 GLU A C 1
ATOM 1746 O O . GLU A 1 223 ? 8.049 17.989 -3.105 1.00 93.31 223 GLU A O 1
ATOM 1751 N N . ARG A 1 224 ? 10.268 18.150 -3.246 1.00 92.56 224 ARG A N 1
ATOM 1752 C CA . ARG A 1 224 ? 10.546 17.011 -2.350 1.00 92.56 224 ARG A CA 1
ATOM 1753 C C . ARG A 1 224 ? 9.804 17.061 -1.007 1.00 92.56 224 ARG A C 1
ATOM 1755 O O . ARG A 1 224 ? 9.393 16.009 -0.512 1.00 92.56 224 ARG A O 1
ATOM 1762 N N . GLY A 1 225 ? 9.650 18.249 -0.420 1.00 89.31 225 GLY A N 1
ATOM 1763 C CA . GLY A 1 225 ? 8.962 18.445 0.864 1.00 89.31 225 GLY A CA 1
ATOM 1764 C C . GLY A 1 225 ? 7.439 18.289 0.792 1.00 89.31 225 GLY A C 1
ATOM 1765 O O . GLY A 1 225 ? 6.789 18.148 1.823 1.00 89.31 225 GLY A O 1
ATOM 1766 N N . GLU A 1 226 ? 6.880 18.283 -0.414 1.00 92.62 226 GLU A N 1
ATOM 1767 C CA . GLU A 1 226 ? 5.442 18.193 -0.689 1.00 92.62 226 GLU A CA 1
ATOM 1768 C C . GLU A 1 226 ? 5.016 16.783 -1.115 1.00 92.62 226 GLU A C 1
ATOM 1770 O O . GLU A 1 226 ? 3.831 16.499 -1.333 1.00 92.62 226 GLU A O 1
ATOM 1775 N N . LEU A 1 227 ? 5.989 15.877 -1.223 1.00 93.00 227 LEU A N 1
ATOM 1776 C CA . LEU A 1 227 ? 5.759 14.478 -1.516 1.00 93.00 227 LEU A CA 1
ATOM 1777 C C . LEU A 1 227 ? 5.324 13.699 -0.279 1.00 93.00 227 LEU A C 1
ATOM 1779 O O . LEU A 1 227 ? 5.951 13.733 0.776 1.00 93.00 227 LEU A O 1
ATOM 1783 N N . THR A 1 228 ? 4.288 12.894 -0.477 1.00 92.00 228 THR A N 1
ATOM 1784 C CA . THR A 1 228 ? 3.851 11.849 0.458 1.00 92.00 228 THR A CA 1
ATOM 1785 C C . THR A 1 228 ? 4.404 10.473 0.091 1.00 92.00 228 THR A C 1
ATOM 1787 O O . THR A 1 228 ? 4.591 9.648 0.978 1.00 92.00 228 THR A O 1
ATOM 1790 N N . SER A 1 229 ? 4.689 10.229 -1.193 1.00 92.94 229 SER A N 1
ATOM 1791 C CA . SER A 1 229 ? 5.296 8.986 -1.686 1.00 92.94 229 SER A CA 1
ATOM 1792 C C . SER A 1 229 ? 6.067 9.242 -2.981 1.00 92.94 229 SER A C 1
ATOM 1794 O O . SER A 1 229 ? 5.559 9.962 -3.849 1.00 92.94 229 SER A O 1
ATOM 1796 N N . LEU A 1 230 ? 7.216 8.589 -3.162 1.00 95.81 230 LEU A N 1
ATOM 1797 C CA . LEU A 1 230 ? 7.928 8.506 -4.444 1.00 95.81 230 LEU A CA 1
ATOM 1798 C C . LEU A 1 230 ? 8.398 7.072 -4.652 1.00 95.81 230 LEU A C 1
ATOM 1800 O O . LEU A 1 230 ? 9.377 6.646 -4.047 1.00 95.81 230 LEU A O 1
ATOM 1804 N N . LEU A 1 231 ? 7.691 6.345 -5.509 1.00 95.38 231 LEU A N 1
ATOM 1805 C CA . LEU A 1 231 ? 8.026 4.988 -5.892 1.00 95.38 231 LEU A CA 1
ATOM 1806 C C . LEU A 1 231 ? 8.880 4.990 -7.158 1.00 95.38 231 LEU A C 1
ATOM 1808 O O . LEU A 1 231 ? 8.445 5.529 -8.175 1.00 95.38 231 LEU A O 1
ATOM 1812 N N . VAL A 1 232 ? 10.036 4.334 -7.102 1.00 94.25 232 VAL A N 1
ATOM 1813 C CA . VAL A 1 232 ? 10.886 3.999 -8.257 1.00 94.25 232 VAL A CA 1
ATOM 1814 C C . VAL A 1 232 ? 11.182 2.504 -8.171 1.00 94.25 232 VAL A C 1
ATOM 1816 O O . VAL A 1 232 ? 11.529 2.022 -7.094 1.00 94.25 232 VAL A O 1
ATOM 1819 N N . ASP A 1 233 ? 10.922 1.752 -9.243 1.00 88.31 233 ASP A N 1
ATOM 1820 C CA . ASP A 1 233 ? 11.079 0.288 -9.304 1.00 88.31 233 ASP A CA 1
ATOM 1821 C C . ASP A 1 233 ? 10.454 -0.453 -8.101 1.00 88.31 233 ASP A C 1
ATOM 1823 O O . ASP A 1 233 ? 11.005 -1.388 -7.524 1.00 88.31 233 ASP A O 1
ATOM 1827 N N . ALA A 1 234 ? 9.243 -0.014 -7.735 1.00 82.62 234 ALA A N 1
ATOM 1828 C CA . ALA A 1 234 ? 8.420 -0.506 -6.623 1.00 82.62 234 ALA A CA 1
ATOM 1829 C C . ALA A 1 234 ? 8.920 -0.195 -5.195 1.00 82.62 234 ALA A C 1
ATOM 1831 O O . ALA A 1 234 ? 8.286 -0.634 -4.230 1.00 82.62 234 ALA A O 1
ATOM 1832 N N . LYS A 1 235 ? 9.976 0.610 -5.029 1.00 90.81 235 LYS A N 1
ATOM 1833 C CA . LYS A 1 235 ? 10.451 1.071 -3.719 1.00 90.81 235 LYS A CA 1
ATOM 1834 C C . LYS A 1 235 ? 10.053 2.518 -3.440 1.00 90.81 235 LYS A C 1
ATOM 1836 O O . LYS A 1 235 ? 10.292 3.381 -4.273 1.00 90.81 235 LYS A O 1
ATOM 1841 N N . ASP A 1 236 ? 9.485 2.789 -2.261 1.00 94.81 236 ASP A N 1
ATOM 1842 C CA . ASP A 1 236 ? 9.132 4.149 -1.828 1.00 94.81 236 ASP A CA 1
ATOM 1843 C C . ASP A 1 236 ? 10.298 4.841 -1.104 1.00 94.81 236 ASP A C 1
ATOM 1845 O O . ASP A 1 236 ? 10.616 4.527 0.050 1.00 94.81 236 ASP A O 1
ATOM 1849 N N . TYR A 1 237 ? 10.910 5.805 -1.790 1.00 95.19 237 TYR A N 1
ATOM 1850 C CA . TYR A 1 237 ? 12.072 6.555 -1.319 1.00 95.19 237 TYR A CA 1
ATOM 1851 C C . TYR A 1 237 ? 11.733 7.650 -0.301 1.00 95.19 237 TYR A C 1
ATOM 1853 O O . TYR A 1 237 ? 12.599 8.083 0.456 1.00 95.19 237 TYR A O 1
ATOM 1861 N N . VAL A 1 238 ? 10.465 8.066 -0.216 1.00 94.62 238 VAL A N 1
ATOM 1862 C CA . VAL A 1 238 ? 10.009 8.971 0.849 1.00 94.62 238 VAL A CA 1
ATOM 1863 C C . VAL A 1 238 ? 9.816 8.189 2.144 1.00 94.62 238 VAL A C 1
ATOM 1865 O O . VAL A 1 238 ? 10.246 8.635 3.207 1.00 94.62 238 VAL A O 1
ATOM 1868 N N . ALA A 1 239 ? 9.199 7.008 2.059 1.00 92.25 239 ALA A N 1
ATOM 1869 C CA . ALA A 1 239 ? 8.924 6.178 3.228 1.00 92.25 239 ALA A CA 1
ATOM 1870 C C . ALA A 1 239 ? 10.192 5.536 3.816 1.00 92.25 239 ALA A C 1
ATOM 1872 O O . ALA A 1 239 ? 10.324 5.435 5.038 1.00 92.25 239 ALA A O 1
ATOM 1873 N N . CYS A 1 240 ? 11.140 5.109 2.974 1.00 92.44 240 CYS A N 1
ATOM 1874 C CA . CYS A 1 240 ? 12.357 4.449 3.449 1.00 92.44 240 CYS A CA 1
ATOM 1875 C C . CYS A 1 240 ? 13.319 5.385 4.200 1.00 92.44 240 CYS A C 1
ATOM 1877 O O . CYS A 1 240 ? 14.155 4.890 4.959 1.00 92.44 240 CYS A O 1
ATOM 1879 N N . ALA A 1 241 ? 13.182 6.708 4.037 1.00 92.44 241 ALA A N 1
ATOM 1880 C CA . ALA A 1 241 ? 14.044 7.705 4.667 1.00 92.44 241 ALA A CA 1
ATOM 1881 C C . ALA A 1 241 ? 14.071 7.608 6.194 1.00 92.44 241 ALA A C 1
ATOM 1883 O O . ALA A 1 241 ? 15.121 7.786 6.811 1.00 92.44 241 ALA A O 1
ATOM 1884 N N . ALA A 1 242 ? 12.953 7.214 6.809 1.00 90.94 242 ALA A N 1
ATOM 1885 C CA . ALA A 1 242 ? 12.872 6.988 8.250 1.00 90.94 242 ALA A CA 1
ATOM 1886 C C . ALA A 1 242 ? 13.731 5.802 8.744 1.00 90.94 242 ALA A C 1
ATOM 1888 O O . ALA A 1 242 ? 14.022 5.715 9.935 1.00 90.94 242 ALA A O 1
ATOM 1889 N N . GLY A 1 243 ? 14.124 4.884 7.853 1.00 90.62 243 GLY A N 1
ATOM 1890 C CA . GLY A 1 243 ? 14.978 3.733 8.162 1.00 90.62 243 GLY A CA 1
ATOM 1891 C C . GLY A 1 243 ? 16.481 4.000 8.023 1.00 90.62 243 GLY A C 1
ATOM 1892 O O . GLY A 1 243 ? 17.285 3.132 8.377 1.00 90.62 243 GLY A O 1
ATOM 1893 N N . SER A 1 244 ? 16.866 5.175 7.515 1.00 93.44 244 SER A N 1
ATOM 1894 C CA . SER A 1 244 ? 18.266 5.548 7.307 1.00 93.44 244 SER A CA 1
ATOM 1895 C C . SER A 1 244 ? 19.044 5.631 8.625 1.00 93.44 244 SER A C 1
ATOM 1897 O O . SER A 1 244 ? 18.559 6.124 9.643 1.00 93.44 244 SER A O 1
ATOM 1899 N N . ASN A 1 245 ? 20.277 5.134 8.611 1.00 94.81 245 ASN A N 1
ATOM 1900 C CA . ASN A 1 245 ? 21.200 5.082 9.739 1.00 94.81 245 ASN A CA 1
ATOM 1901 C C . ASN A 1 245 ? 22.663 5.130 9.246 1.00 94.81 245 ASN A C 1
ATOM 1903 O O . ASN A 1 245 ? 22.928 5.421 8.085 1.00 94.81 245 ASN A O 1
ATOM 1907 N N . ALA A 1 246 ? 23.631 4.863 10.128 1.00 94.31 246 ALA A N 1
ATOM 1908 C CA . ALA A 1 246 ? 25.057 4.952 9.798 1.00 94.31 246 ALA A CA 1
ATOM 1909 C C . ALA A 1 246 ? 25.538 3.951 8.723 1.00 94.31 246 ALA A C 1
ATOM 1911 O O . ALA A 1 246 ? 26.584 4.177 8.124 1.00 94.31 246 ALA A O 1
ATOM 1912 N N . TYR A 1 247 ? 24.797 2.864 8.496 1.00 95.12 247 TYR A N 1
ATOM 1913 C CA . TYR A 1 247 ? 25.182 1.736 7.636 1.00 95.12 247 TYR A CA 1
ATOM 1914 C C . TYR A 1 247 ? 24.224 1.511 6.466 1.00 95.12 247 TYR A C 1
ATOM 1916 O O . TYR A 1 247 ? 24.492 0.704 5.584 1.00 95.12 247 TYR A O 1
ATOM 1924 N N . TYR A 1 248 ? 23.089 2.200 6.466 1.00 95.81 248 TYR A N 1
ATOM 1925 C CA . TYR A 1 248 ? 22.067 2.107 5.438 1.00 95.81 248 TYR A CA 1
ATOM 1926 C C . TYR A 1 248 ? 21.496 3.497 5.208 1.00 95.81 248 TYR A C 1
ATOM 1928 O O . TYR A 1 248 ? 21.017 4.133 6.143 1.00 95.81 248 TYR A O 1
ATOM 1936 N N . HIS A 1 249 ? 21.535 3.956 3.971 1.00 96.88 249 HIS A N 1
ATOM 1937 C CA . HIS A 1 249 ? 20.937 5.197 3.529 1.00 96.88 249 HIS A CA 1
ATOM 1938 C C . HIS A 1 249 ? 19.873 4.884 2.488 1.00 96.88 249 HIS A C 1
ATOM 1940 O O . HIS A 1 249 ? 20.079 4.055 1.605 1.00 96.88 249 HIS A O 1
ATOM 1946 N N . CYS A 1 250 ? 18.736 5.550 2.600 1.00 96.62 250 CYS A N 1
ATOM 1947 C CA . CYS A 1 250 ? 17.696 5.551 1.595 1.00 96.62 250 CYS A CA 1
ATOM 1948 C C . CYS A 1 250 ? 16.980 6.893 1.657 1.00 96.62 250 CYS A C 1
ATOM 1950 O O . CYS A 1 250 ? 16.498 7.253 2.727 1.00 96.62 250 CYS A O 1
ATOM 1952 N N . ASP A 1 251 ? 16.924 7.637 0.560 1.00 95.56 251 ASP A N 1
ATOM 1953 C CA . ASP A 1 251 ? 16.171 8.888 0.493 1.00 95.56 251 ASP A CA 1
ATOM 1954 C C . ASP A 1 251 ? 15.816 9.240 -0.955 1.00 95.56 251 ASP A C 1
ATOM 1956 O O . ASP A 1 251 ? 16.416 8.770 -1.924 1.00 95.56 251 ASP A O 1
ATOM 1960 N N . ALA A 1 252 ? 14.817 10.101 -1.096 1.00 96.12 252 ALA A N 1
ATOM 1961 C CA . ALA A 1 252 ? 14.606 10.867 -2.308 1.00 96.12 252 ALA A CA 1
ATOM 1962 C C . ALA A 1 252 ? 15.390 12.184 -2.193 1.00 96.12 252 ALA A C 1
ATOM 1964 O O . ALA A 1 252 ? 14.883 13.169 -1.659 1.00 96.12 252 ALA A O 1
ATOM 1965 N N . ASP A 1 253 ? 16.628 12.189 -2.687 1.00 94.25 253 ASP A N 1
ATOM 1966 C CA . ASP A 1 253 ? 17.582 13.303 -2.586 1.00 94.25 253 ASP A CA 1
ATOM 1967 C C . ASP A 1 253 ? 17.064 14.606 -3.203 1.00 94.25 253 ASP A C 1
ATOM 1969 O O . ASP A 1 253 ? 17.295 15.706 -2.696 1.00 94.25 253 ASP A O 1
ATOM 1973 N N . SER A 1 254 ? 16.369 14.497 -4.335 1.00 95.25 254 SER A N 1
ATOM 1974 C CA . SER A 1 254 ? 15.777 15.645 -5.012 1.00 95.25 254 SER A CA 1
ATOM 1975 C C . SER A 1 254 ? 14.504 15.252 -5.740 1.00 95.25 254 SER A C 1
ATOM 1977 O O . SER A 1 254 ? 14.365 14.141 -6.246 1.00 95.25 254 SER A O 1
ATOM 1979 N N . PHE A 1 255 ? 13.557 16.180 -5.804 1.00 96.44 255 PHE A N 1
ATOM 1980 C CA . PHE A 1 255 ? 12.338 15.999 -6.573 1.00 96.44 255 PHE A CA 1
ATOM 1981 C C . PHE A 1 255 ? 11.788 17.351 -7.004 1.00 96.44 255 PHE A C 1
ATOM 1983 O O . PHE A 1 255 ? 11.697 18.275 -6.190 1.00 96.44 255 PHE A O 1
ATOM 1990 N N . ARG A 1 256 ? 11.406 17.444 -8.276 1.00 94.12 256 ARG A N 1
ATOM 1991 C CA . ARG A 1 256 ? 10.714 18.582 -8.867 1.00 94.12 256 ARG A CA 1
ATOM 1992 C C . ARG A 1 256 ? 9.795 18.088 -9.978 1.00 94.12 256 ARG A C 1
ATOM 1994 O O . ARG A 1 256 ? 10.243 17.408 -10.900 1.00 94.12 256 ARG A O 1
ATOM 2001 N N . PHE A 1 257 ? 8.530 18.478 -9.931 1.00 93.31 257 PHE A N 1
ATOM 2002 C CA . PHE A 1 257 ? 7.589 18.212 -11.011 1.00 93.31 257 PHE A CA 1
ATOM 2003 C C . PHE A 1 257 ? 6.712 19.425 -11.296 1.00 93.31 257 PHE A C 1
ATOM 2005 O O . PHE A 1 257 ? 6.115 19.986 -10.384 1.00 93.31 257 PHE A O 1
ATOM 2012 N N . SER A 1 258 ? 6.573 19.786 -12.569 1.00 87.94 258 SER A N 1
ATOM 2013 C CA . SER A 1 258 ? 5.512 20.683 -13.029 1.00 87.94 258 SER A CA 1
ATOM 2014 C C . SER A 1 258 ? 4.974 20.208 -14.376 1.00 87.94 258 SER A C 1
ATOM 2016 O O . SER A 1 258 ? 5.685 19.577 -15.162 1.00 87.94 258 SER A O 1
ATOM 2018 N N . ALA A 1 259 ? 3.714 20.529 -14.676 1.00 75.19 259 ALA A N 1
ATOM 2019 C CA . ALA A 1 259 ? 3.095 20.145 -15.947 1.00 75.19 259 ALA A CA 1
ATOM 2020 C C . ALA A 1 259 ? 3.805 20.757 -17.174 1.00 75.19 259 ALA A C 1
ATOM 2022 O O . ALA A 1 259 ? 3.705 20.215 -18.272 1.00 75.19 259 ALA A O 1
ATOM 2023 N N . GLU A 1 260 ? 4.519 21.871 -16.990 1.00 74.12 260 GLU A N 1
ATOM 2024 C CA . GLU A 1 260 ? 5.247 22.569 -18.055 1.00 74.12 260 GLU A CA 1
ATOM 2025 C C . GLU A 1 260 ? 6.708 22.120 -18.172 1.00 74.12 260 GLU A C 1
ATOM 2027 O O . GLU A 1 260 ? 7.235 22.011 -19.276 1.00 74.12 260 GLU A O 1
ATOM 2032 N N . SER A 1 261 ? 7.378 21.882 -17.040 1.00 74.12 261 SER A N 1
ATOM 2033 C CA . SER A 1 261 ? 8.822 21.614 -16.976 1.00 74.12 261 SER A CA 1
ATOM 2034 C C . SER A 1 261 ? 9.163 20.123 -16.902 1.00 74.12 261 SER A C 1
ATOM 2036 O O . SER A 1 261 ? 10.334 19.766 -17.005 1.00 74.12 261 SER A O 1
ATOM 2038 N N . GLY A 1 262 ? 8.160 19.255 -16.748 1.00 86.12 262 GLY A N 1
ATOM 2039 C CA . GLY A 1 262 ? 8.340 17.811 -16.663 1.00 86.12 262 GLY A CA 1
ATOM 2040 C C . GLY A 1 262 ? 8.770 17.341 -15.274 1.00 86.12 262 GLY A C 1
ATOM 2041 O O . GLY A 1 262 ? 8.609 18.045 -14.276 1.00 86.12 262 GLY A O 1
ATOM 2042 N N . LEU A 1 263 ? 9.278 16.111 -15.218 1.00 94.00 263 LEU A N 1
ATOM 2043 C CA . LEU A 1 263 ? 9.677 15.418 -13.996 1.00 94.00 263 LEU A CA 1
ATOM 2044 C C . LEU A 1 263 ? 11.202 15.358 -13.892 1.00 94.00 263 LEU A C 1
ATOM 2046 O O . LEU A 1 263 ? 11.857 14.844 -14.796 1.00 94.00 263 LEU A O 1
ATOM 2050 N N . ALA A 1 264 ? 11.744 15.800 -12.761 1.00 94.00 264 ALA A N 1
ATOM 2051 C CA . ALA A 1 264 ? 13.137 15.597 -12.394 1.00 94.00 264 ALA A CA 1
ATOM 2052 C C . ALA A 1 264 ? 13.232 15.071 -10.958 1.00 94.00 264 ALA A C 1
ATOM 2054 O O . ALA A 1 264 ? 12.616 15.628 -10.048 1.00 94.00 264 ALA A O 1
ATOM 2055 N N . PHE A 1 265 ? 14.001 14.009 -10.743 1.00 96.56 265 PHE A N 1
ATOM 2056 C CA . PHE A 1 265 ? 14.245 13.467 -9.412 1.00 96.56 265 PHE A CA 1
ATOM 2057 C C . PHE A 1 265 ? 15.621 12.811 -9.292 1.00 96.56 265 PHE A C 1
ATOM 2059 O O . PHE A 1 265 ? 16.228 12.393 -10.280 1.00 96.56 265 PHE A O 1
ATOM 2066 N N . GLY A 1 266 ? 16.076 12.718 -8.048 1.00 97.06 266 GLY A N 1
ATOM 2067 C CA . GLY A 1 266 ? 17.221 11.938 -7.612 1.00 97.06 266 GLY A CA 1
ATOM 2068 C C . GLY A 1 266 ? 16.791 11.077 -6.434 1.00 97.06 266 GLY A C 1
ATOM 2069 O O . GLY A 1 266 ? 16.205 11.606 -5.488 1.00 97.06 266 GLY A O 1
ATOM 2070 N N . VAL A 1 267 ? 17.038 9.776 -6.512 1.00 97.44 267 VAL A N 1
ATOM 2071 C CA . VAL A 1 267 ? 16.836 8.836 -5.409 1.00 97.44 267 VAL A CA 1
ATOM 2072 C C . VAL A 1 267 ? 18.110 8.043 -5.176 1.00 97.44 267 VAL A C 1
ATOM 2074 O O . VAL A 1 267 ? 18.810 7.698 -6.132 1.00 97.44 267 VAL A O 1
ATOM 2077 N N . SER A 1 268 ? 18.386 7.720 -3.919 1.00 96.38 268 SER A N 1
ATOM 2078 C CA . SER A 1 268 ? 19.530 6.901 -3.556 1.00 96.38 268 SER A CA 1
ATOM 2079 C C . SER A 1 268 ? 19.167 5.894 -2.480 1.00 96.38 268 SER A C 1
ATOM 2081 O O . SER A 1 268 ? 18.429 6.164 -1.534 1.00 96.38 268 SER A O 1
ATOM 2083 N N . GLU A 1 269 ? 19.691 4.689 -2.646 1.00 96.25 269 GLU A N 1
ATOM 2084 C CA . GLU A 1 269 ? 19.796 3.672 -1.618 1.00 96.25 269 GLU A CA 1
ATOM 2085 C C . GLU A 1 269 ? 21.228 3.166 -1.627 1.00 96.25 269 GLU A C 1
ATOM 2087 O O . GLU A 1 269 ? 21.736 2.770 -2.671 1.00 96.25 269 GLU A O 1
ATOM 2092 N N . TYR A 1 270 ? 21.873 3.113 -0.473 1.00 96.56 270 TYR A N 1
ATOM 2093 C CA . TYR A 1 270 ? 23.132 2.399 -0.348 1.00 96.56 270 TYR A CA 1
ATOM 2094 C C . TYR A 1 270 ? 23.324 1.881 1.066 1.00 96.56 270 TYR A C 1
ATOM 2096 O O . TYR A 1 270 ? 22.796 2.419 2.036 1.00 96.56 270 TYR A O 1
ATOM 2104 N N . SER A 1 271 ? 24.099 0.815 1.193 1.00 96.31 271 SER A N 1
ATOM 2105 C CA . SER A 1 271 ? 24.451 0.245 2.483 1.00 96.31 271 SER A CA 1
ATOM 2106 C C . SER A 1 271 ? 25.882 -0.246 2.503 1.00 96.31 271 SER A C 1
ATOM 2108 O O . SER A 1 271 ? 26.463 -0.574 1.466 1.00 96.31 271 SER A O 1
ATOM 2110 N N . SER A 1 272 ? 26.439 -0.296 3.703 1.00 96.44 272 SER A N 1
ATOM 2111 C CA . SER A 1 272 ? 27.725 -0.913 3.973 1.00 96.44 272 SER A CA 1
ATOM 2112 C C . SER A 1 272 ? 27.684 -1.619 5.318 1.00 96.44 272 SER A C 1
ATOM 2114 O O . SER A 1 272 ? 27.044 -1.142 6.253 1.00 96.44 272 SER A O 1
ATOM 2116 N N . ASP A 1 273 ? 28.394 -2.732 5.447 1.00 93.88 273 ASP A N 1
ATOM 2117 C CA . ASP A 1 273 ? 28.650 -3.322 6.757 1.00 93.88 273 ASP A CA 1
ATOM 2118 C C . ASP A 1 273 ? 29.448 -2.353 7.659 1.00 93.88 273 ASP A C 1
ATOM 2120 O O . ASP A 1 273 ? 30.059 -1.393 7.172 1.00 93.88 273 ASP A O 1
ATOM 2124 N N . PRO A 1 274 ? 29.448 -2.561 8.988 1.00 94.75 274 PRO A N 1
ATOM 2125 C CA . PRO A 1 274 ? 30.158 -1.679 9.911 1.00 94.75 274 PRO A CA 1
ATOM 2126 C C . PRO A 1 274 ? 31.655 -1.531 9.651 1.00 94.75 274 PRO A C 1
ATOM 2128 O O . PRO A 1 274 ? 32.242 -0.495 9.968 1.00 94.75 274 PRO A O 1
ATOM 2131 N N . GLU A 1 275 ? 32.265 -2.560 9.081 1.00 94.50 275 GLU A N 1
ATOM 2132 C CA . GLU A 1 275 ? 33.669 -2.615 8.711 1.00 94.50 275 GLU A CA 1
ATOM 2133 C C . GLU A 1 275 ? 33.960 -1.944 7.356 1.00 94.50 275 GLU A C 1
ATOM 2135 O O . GLU A 1 275 ? 35.128 -1.696 7.045 1.00 94.50 275 GLU A O 1
ATOM 2140 N N . GLY A 1 276 ? 32.928 -1.628 6.563 1.00 90.75 276 GLY A N 1
ATOM 2141 C CA . GLY A 1 276 ? 33.047 -1.032 5.230 1.00 90.75 276 GLY A CA 1
ATOM 2142 C C . GLY A 1 276 ? 33.693 -1.962 4.200 1.00 90.75 276 GLY A C 1
ATOM 2143 O O . GLY A 1 276 ? 34.297 -1.493 3.236 1.00 90.75 276 GLY A O 1
ATOM 2144 N N . LEU A 1 277 ? 33.624 -3.272 4.426 1.00 92.94 277 LEU A N 1
ATOM 2145 C CA . LEU A 1 277 ? 34.184 -4.309 3.567 1.00 92.94 277 LEU A CA 1
ATOM 2146 C C . LEU A 1 277 ? 33.183 -4.803 2.527 1.00 92.94 277 LEU A C 1
ATOM 2148 O O . LEU A 1 277 ? 33.601 -5.217 1.448 1.00 92.94 277 LEU A O 1
ATOM 2152 N N . PHE A 1 278 ? 31.893 -4.756 2.841 1.00 96.19 278 PHE A N 1
ATOM 2153 C CA . PHE A 1 278 ? 30.794 -5.169 1.984 1.00 96.19 278 PHE A CA 1
ATOM 2154 C C . PHE A 1 278 ? 29.806 -4.026 1.850 1.00 96.19 278 PHE A C 1
ATOM 2156 O O . PHE A 1 278 ? 29.447 -3.380 2.831 1.00 96.19 278 PHE A O 1
ATOM 2163 N N . GLY A 1 279 ? 29.303 -3.811 0.648 1.00 95.62 279 GLY A N 1
ATOM 2164 C CA . GLY A 1 279 ? 28.270 -2.816 0.450 1.00 95.62 279 GLY A CA 1
ATOM 2165 C C . GLY A 1 279 ? 27.813 -2.746 -0.983 1.00 95.62 279 GLY A C 1
ATOM 2166 O O . GLY A 1 279 ? 28.254 -3.507 -1.844 1.00 95.62 279 GLY A O 1
ATOM 2167 N N . GLY A 1 280 ? 26.912 -1.816 -1.225 1.00 97.38 280 GLY A N 1
ATOM 2168 C CA . GLY A 1 280 ? 26.350 -1.575 -2.535 1.00 97.38 280 GLY A CA 1
ATOM 2169 C C . GLY A 1 280 ? 25.250 -0.542 -2.469 1.00 97.38 280 GLY A C 1
ATOM 2170 O O . GLY A 1 280 ? 24.867 -0.096 -1.385 1.00 97.38 280 GLY A O 1
ATOM 2171 N N . GLY A 1 281 ? 24.749 -0.169 -3.631 1.00 95.56 281 GLY A N 1
ATOM 2172 C CA . GLY A 1 281 ? 23.693 0.811 -3.735 1.00 95.56 281 GLY A CA 1
ATOM 2173 C C . GLY A 1 281 ? 23.068 0.856 -5.112 1.00 95.56 281 GLY A C 1
ATOM 2174 O O . GLY A 1 281 ? 23.622 0.341 -6.080 1.00 95.56 281 GLY A O 1
ATOM 2175 N N . HIS A 1 282 ? 21.912 1.498 -5.140 1.00 95.44 282 HIS A N 1
ATOM 2176 C CA . HIS A 1 282 ? 21.120 1.797 -6.312 1.00 95.44 282 HIS A CA 1
ATOM 2177 C C . HIS A 1 282 ? 20.763 3.281 -6.267 1.00 95.44 282 HIS A C 1
ATOM 2179 O O . HIS A 1 282 ? 20.172 3.765 -5.296 1.00 95.44 282 HIS A O 1
ATOM 2185 N N . LEU A 1 283 ? 21.160 4.019 -7.296 1.00 95.50 283 LEU A N 1
ATOM 2186 C CA . LEU A 1 283 ? 20.948 5.456 -7.401 1.00 95.50 283 LEU A CA 1
ATOM 2187 C C . LEU A 1 283 ? 20.337 5.768 -8.756 1.00 95.50 283 LEU A C 1
ATOM 2189 O O . LEU A 1 283 ? 20.810 5.272 -9.773 1.00 95.50 283 LEU A O 1
ATOM 2193 N N . VAL A 1 284 ? 19.332 6.636 -8.784 1.00 97.06 284 VAL A N 1
ATOM 2194 C CA . VAL A 1 284 ? 18.707 7.081 -10.029 1.00 97.06 284 VAL A CA 1
ATOM 2195 C C . VAL A 1 284 ? 18.611 8.591 -10.027 1.00 97.06 284 VAL A C 1
ATOM 2197 O O . VAL A 1 284 ? 17.892 9.162 -9.211 1.00 97.06 284 VAL A O 1
ATOM 2200 N N . THR A 1 285 ? 19.279 9.226 -10.988 1.00 96.06 285 THR A N 1
ATOM 2201 C CA . THR A 1 285 ? 19.175 10.666 -11.230 1.00 96.06 285 THR A CA 1
ATOM 2202 C C . THR A 1 285 ? 18.674 10.903 -12.645 1.00 96.06 285 THR A C 1
ATOM 2204 O O . THR A 1 285 ? 19.377 10.651 -13.629 1.00 96.06 285 THR A O 1
ATOM 2207 N N . THR A 1 286 ? 17.449 11.417 -12.760 1.00 94.50 286 THR A N 1
ATOM 2208 C CA . THR A 1 286 ? 16.809 11.679 -14.054 1.00 94.50 286 THR A CA 1
ATOM 2209 C C . THR A 1 286 ? 17.656 12.605 -14.921 1.00 94.50 286 THR A C 1
ATOM 2211 O O . THR A 1 286 ? 18.150 13.627 -14.442 1.00 94.50 286 THR A O 1
ATOM 2214 N N . GLY A 1 287 ? 17.790 12.275 -16.207 1.00 91.31 287 GLY A N 1
ATOM 2215 C CA . GLY A 1 287 ? 18.601 13.048 -17.151 1.00 91.31 287 GLY A CA 1
ATOM 2216 C C . GLY A 1 287 ? 20.110 12.833 -17.004 1.00 91.31 287 GLY A C 1
ATOM 2217 O O . GLY A 1 287 ? 20.877 13.448 -17.741 1.00 91.31 287 GLY A O 1
ATOM 2218 N N . GLN A 1 288 ? 20.540 11.969 -16.081 1.00 92.56 288 GLN A N 1
ATOM 2219 C CA . GLN A 1 288 ? 21.936 11.587 -15.903 1.00 92.56 288 GLN A CA 1
ATOM 2220 C C . GLN A 1 288 ? 22.086 10.073 -16.056 1.00 92.56 288 GLN A C 1
ATOM 2222 O O . GLN A 1 288 ? 22.314 9.587 -17.166 1.00 92.56 288 GLN A O 1
ATOM 2227 N N . MET A 1 289 ? 21.949 9.327 -14.960 1.00 93.62 289 MET A N 1
ATOM 2228 C CA . MET A 1 289 ? 22.189 7.889 -14.935 1.00 93.62 289 MET A CA 1
ATOM 2229 C C . MET A 1 289 ? 21.411 7.179 -13.828 1.00 93.62 289 MET A C 1
ATOM 2231 O O . MET A 1 289 ? 21.058 7.785 -12.813 1.00 93.62 289 MET A O 1
ATOM 2235 N N . ALA A 1 290 ? 21.197 5.884 -14.039 1.00 95.25 290 ALA A N 1
ATOM 2236 C CA . ALA A 1 290 ? 20.851 4.914 -13.021 1.00 95.25 290 ALA A CA 1
ATOM 2237 C C . ALA A 1 290 ? 22.085 4.041 -12.814 1.00 95.25 290 ALA A C 1
ATOM 2239 O O . ALA A 1 290 ? 22.717 3.604 -13.780 1.00 95.25 290 ALA A O 1
ATOM 2240 N N . TYR A 1 291 ? 22.466 3.900 -11.557 1.00 93.00 291 TYR A N 1
ATOM 2241 C CA . TYR A 1 291 ? 23.755 3.393 -11.142 1.00 93.00 291 TYR A CA 1
ATOM 2242 C C . TYR A 1 291 ? 23.558 2.367 -10.038 1.00 93.00 291 TYR A C 1
ATOM 2244 O O . TYR A 1 291 ? 23.111 2.698 -8.938 1.00 93.00 291 TYR A O 1
ATOM 2252 N N . ASP A 1 292 ? 23.935 1.137 -10.350 1.00 94.75 292 ASP A N 1
ATOM 2253 C CA . ASP A 1 292 ? 23.947 0.014 -9.433 1.00 94.75 292 ASP A CA 1
ATOM 2254 C C . ASP A 1 292 ? 25.386 -0.383 -9.156 1.00 94.75 292 ASP A C 1
ATOM 2256 O O . ASP A 1 292 ? 26.189 -0.540 -10.076 1.00 94.75 292 ASP A O 1
ATOM 2260 N N . TYR A 1 293 ? 25.726 -0.589 -7.891 1.00 96.06 293 TYR A N 1
ATOM 2261 C CA . TYR A 1 293 ? 27.039 -1.102 -7.539 1.00 96.06 293 TYR A CA 1
ATOM 2262 C C . TYR A 1 293 ? 26.998 -2.014 -6.331 1.00 96.06 293 TYR A C 1
ATOM 2264 O O . TYR A 1 293 ? 26.146 -1.907 -5.453 1.00 96.06 293 TYR A O 1
ATOM 2272 N N . GLN A 1 294 ? 27.980 -2.900 -6.271 1.00 96.00 294 GLN A N 1
ATOM 2273 C CA . GLN A 1 294 ? 28.275 -3.711 -5.104 1.00 96.00 294 GLN A CA 1
ATOM 2274 C C . GLN A 1 294 ? 29.781 -3.892 -4.991 1.00 96.00 294 GLN A C 1
ATOM 2276 O O . GLN A 1 294 ? 30.491 -3.981 -5.994 1.00 96.00 294 GLN A O 1
ATOM 2281 N N . PHE A 1 295 ? 30.273 -3.985 -3.766 1.00 96.25 295 PHE A N 1
ATOM 2282 C CA . PHE A 1 295 ? 31.672 -4.256 -3.489 1.00 96.25 295 PHE A CA 1
ATOM 2283 C C . PHE A 1 295 ? 31.815 -5.240 -2.332 1.00 96.25 295 PHE A C 1
ATOM 2285 O O . PHE A 1 295 ? 30.975 -5.334 -1.436 1.00 96.25 295 PHE A O 1
ATOM 2292 N N . ASN A 1 296 ? 32.904 -5.996 -2.382 1.00 95.06 296 ASN A N 1
ATOM 2293 C CA . ASN A 1 296 ? 33.374 -6.880 -1.331 1.00 95.06 296 ASN A CA 1
ATOM 2294 C C . ASN A 1 296 ? 34.921 -6.887 -1.327 1.00 95.06 296 ASN A C 1
ATOM 2296 O O . ASN A 1 296 ? 35.540 -6.339 -2.246 1.00 95.06 296 ASN A O 1
ATOM 2300 N N . PRO A 1 297 ? 35.590 -7.544 -0.360 1.00 95.62 297 PRO A N 1
ATOM 2301 C CA . PRO A 1 297 ? 37.058 -7.561 -0.293 1.00 95.62 297 PRO A CA 1
ATOM 2302 C C . PRO A 1 297 ? 37.775 -8.196 -1.495 1.00 95.62 297 PRO A C 1
ATOM 2304 O O . PRO A 1 297 ? 38.997 -8.107 -1.600 1.00 95.62 297 PRO A O 1
ATOM 2307 N N . TYR A 1 298 ? 37.044 -8.874 -2.378 1.00 95.75 298 TYR A N 1
ATOM 2308 C CA . TYR A 1 298 ? 37.577 -9.607 -3.522 1.00 95.75 298 TYR A CA 1
ATOM 2309 C C . TYR A 1 298 ? 37.284 -8.922 -4.863 1.00 95.75 298 TYR A C 1
ATOM 2311 O O . TYR A 1 298 ? 37.765 -9.390 -5.895 1.00 95.75 298 TYR A O 1
ATOM 2319 N N . GLY A 1 299 ? 36.525 -7.823 -4.864 1.00 93.31 299 GLY A N 1
ATOM 2320 C CA . GLY A 1 299 ? 36.173 -7.070 -6.062 1.00 93.31 299 GLY A CA 1
ATOM 2321 C C . GLY A 1 299 ? 34.825 -6.367 -5.938 1.00 93.31 299 GLY A C 1
ATOM 2322 O O . GLY A 1 299 ? 34.136 -6.464 -4.924 1.00 93.31 299 GLY A O 1
ATOM 2323 N N . GLY A 1 300 ? 34.437 -5.669 -6.998 1.00 94.19 300 GLY A N 1
ATOM 2324 C CA . GLY A 1 300 ? 33.132 -5.033 -7.111 1.00 94.19 300 GLY A CA 1
ATOM 2325 C C . GLY A 1 300 ? 32.580 -5.161 -8.520 1.00 94.19 300 GLY A C 1
ATOM 2326 O O . GLY A 1 300 ? 33.298 -5.537 -9.449 1.00 94.19 300 GLY A O 1
ATOM 2327 N N . SER A 1 301 ? 31.298 -4.863 -8.660 1.00 94.38 301 SER A N 1
ATOM 2328 C CA . SER A 1 301 ? 30.644 -4.707 -9.952 1.00 94.38 301 SER A CA 1
ATOM 2329 C C . SER A 1 301 ? 29.842 -3.424 -9.939 1.00 94.38 301 SER A C 1
ATOM 2331 O O . SER A 1 301 ? 29.240 -3.083 -8.922 1.00 94.38 301 SER A O 1
ATOM 2333 N N . GLU A 1 302 ? 29.811 -2.764 -11.083 1.00 95.50 302 GLU A N 1
ATOM 2334 C CA . GLU A 1 302 ? 29.062 -1.541 -11.312 1.00 95.50 302 GLU A CA 1
ATOM 2335 C C . GLU A 1 302 ? 28.294 -1.688 -12.620 1.00 95.50 302 GLU A C 1
ATOM 2337 O O . GLU A 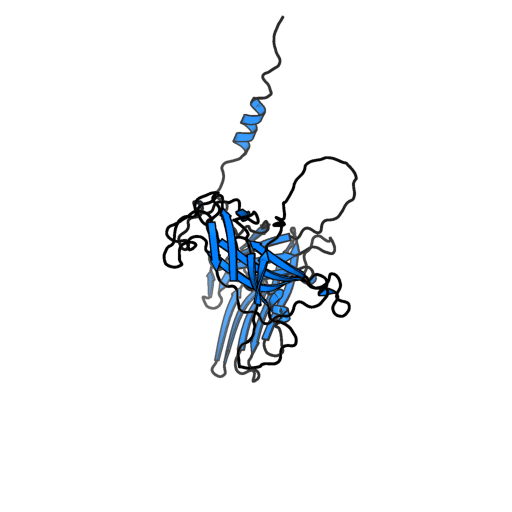1 302 ? 28.832 -2.220 -13.593 1.00 95.50 302 GLU A O 1
ATOM 2342 N N . HIS A 1 303 ? 27.061 -1.202 -12.647 1.00 95.25 303 HIS A N 1
ATOM 2343 C CA . HIS A 1 303 ? 26.212 -1.177 -13.826 1.00 95.25 303 HIS A CA 1
ATOM 2344 C C . HIS A 1 303 ? 25.617 0.220 -13.979 1.00 95.25 303 HIS A C 1
ATOM 2346 O O . HIS A 1 303 ? 25.117 0.809 -13.023 1.00 95.25 303 HIS A O 1
ATOM 2352 N N . HIS A 1 304 ? 25.733 0.769 -15.188 1.00 94.56 304 HIS A N 1
ATOM 2353 C CA . HIS A 1 304 ? 25.366 2.147 -15.499 1.00 94.56 304 HIS A CA 1
ATOM 2354 C C . HIS A 1 304 ? 24.400 2.169 -16.683 1.00 94.56 304 HIS A C 1
ATOM 2356 O O . HIS A 1 304 ? 24.765 1.788 -17.802 1.00 94.56 304 HIS A O 1
ATOM 2362 N N . LEU A 1 305 ? 23.196 2.684 -16.449 1.00 95.06 305 LEU A N 1
ATOM 2363 C CA . LEU A 1 305 ? 22.220 3.021 -17.481 1.00 95.06 305 LEU A CA 1
ATOM 2364 C C . LEU A 1 305 ? 22.179 4.538 -17.644 1.00 95.06 305 LEU A C 1
ATOM 2366 O O . LEU A 1 305 ? 21.841 5.264 -16.713 1.00 95.06 305 LEU A O 1
ATOM 2370 N N . LEU A 1 306 ? 22.521 5.034 -18.828 1.00 95.69 306 LEU A N 1
ATOM 2371 C CA . LEU A 1 306 ? 22.590 6.466 -19.106 1.00 95.69 306 LEU A CA 1
ATOM 2372 C C . LEU A 1 306 ? 21.332 6.952 -19.824 1.00 95.69 306 LEU A C 1
ATOM 2374 O O . LEU A 1 306 ? 20.858 6.316 -20.775 1.00 95.69 306 LEU A O 1
ATOM 2378 N N . TRP A 1 307 ? 20.844 8.125 -19.418 1.00 95.38 307 TRP A N 1
ATOM 2379 C CA . TRP A 1 307 ? 19.856 8.870 -20.193 1.00 95.38 307 TRP A CA 1
ATOM 2380 C C . TRP A 1 307 ? 20.503 9.354 -21.492 1.00 95.38 307 TRP A C 1
ATOM 2382 O O . TRP A 1 307 ? 21.649 9.800 -21.516 1.00 95.38 307 TRP A O 1
ATOM 2392 N N . THR A 1 308 ? 19.751 9.287 -22.583 1.00 94.12 308 THR A N 1
ATOM 2393 C CA . THR A 1 308 ? 20.176 9.767 -23.904 1.00 94.12 308 THR A CA 1
ATOM 2394 C C . THR A 1 308 ? 19.048 10.548 -24.567 1.00 94.12 308 THR A C 1
ATOM 2396 O O . THR A 1 308 ? 17.919 10.544 -24.079 1.00 94.12 308 THR A O 1
ATOM 2399 N N . ASP A 1 309 ? 19.310 11.134 -25.735 1.00 90.31 309 ASP A N 1
ATOM 2400 C CA . ASP A 1 309 ? 18.268 11.753 -26.568 1.00 90.31 309 ASP A CA 1
ATOM 2401 C C . ASP A 1 309 ? 17.173 10.755 -27.002 1.00 90.31 309 ASP A C 1
ATOM 2403 O O . ASP A 1 309 ? 16.078 11.159 -27.389 1.00 90.31 309 ASP A O 1
ATOM 2407 N N . GLY A 1 310 ? 17.460 9.447 -26.951 1.00 87.00 310 GLY A N 1
ATOM 2408 C CA . GLY A 1 310 ? 16.499 8.379 -27.225 1.00 87.00 310 GLY A CA 1
ATOM 2409 C C . GLY A 1 310 ? 15.658 7.960 -26.016 1.00 87.00 310 GLY A C 1
ATOM 2410 O O . GLY A 1 310 ? 14.738 7.163 -26.185 1.00 87.00 310 GLY A O 1
ATOM 2411 N N . THR A 1 311 ? 15.957 8.462 -24.815 1.00 93.69 311 THR A N 1
ATOM 2412 C CA . THR A 1 311 ? 15.214 8.128 -23.596 1.00 93.69 311 THR A CA 1
ATOM 2413 C C . THR A 1 311 ? 13.896 8.891 -23.565 1.00 93.69 311 THR A C 1
ATOM 2415 O O . THR A 1 311 ? 13.869 10.122 -23.551 1.00 93.69 311 THR A O 1
ATOM 2418 N N . VAL A 1 312 ? 12.784 8.162 -23.534 1.00 92.62 312 VAL A N 1
ATOM 2419 C CA . VAL A 1 312 ? 11.439 8.740 -23.599 1.00 92.62 312 VAL A CA 1
ATOM 2420 C C . VAL A 1 312 ? 10.766 8.652 -22.241 1.00 92.62 312 VAL A C 1
ATOM 2422 O O . VAL A 1 312 ? 10.581 7.563 -21.698 1.00 92.62 312 VAL A O 1
ATOM 2425 N N . LEU A 1 313 ? 10.348 9.808 -21.726 1.00 92.62 313 LEU A N 1
ATOM 2426 C CA . LEU A 1 313 ? 9.463 9.914 -20.574 1.00 92.62 313 LEU A CA 1
ATOM 2427 C C . LEU A 1 313 ? 8.005 9.818 -21.029 1.00 92.62 313 LEU A C 1
ATOM 2429 O O . LEU A 1 313 ? 7.521 10.652 -21.792 1.00 92.62 313 LEU A O 1
ATOM 2433 N N . SER A 1 314 ? 7.291 8.833 -20.500 1.00 90.19 314 SER A N 1
ATOM 2434 C CA . SER A 1 314 ? 5.836 8.754 -20.568 1.00 90.19 314 SER A CA 1
ATOM 2435 C C . SER A 1 314 ? 5.255 9.040 -19.192 1.00 90.19 314 SER A C 1
ATOM 2437 O O . SER A 1 314 ? 5.604 8.375 -18.221 1.00 90.19 314 SER A O 1
ATOM 2439 N N . MET A 1 315 ? 4.356 10.018 -19.106 1.00 88.75 315 MET A N 1
ATOM 2440 C CA . MET A 1 315 ? 3.639 10.337 -17.874 1.00 88.75 315 MET A CA 1
ATOM 2441 C C . MET A 1 315 ? 2.140 10.245 -18.088 1.00 88.75 315 MET A C 1
ATOM 2443 O O . MET A 1 315 ? 1.612 10.640 -19.127 1.00 88.75 315 MET A O 1
ATOM 2447 N N . SER A 1 316 ? 1.445 9.782 -17.060 1.00 82.94 316 SER A N 1
ATOM 2448 C CA . SER A 1 316 ? -0.008 9.836 -17.003 1.00 82.94 316 SER A CA 1
ATOM 2449 C C . SER A 1 316 ? -0.429 10.354 -15.643 1.00 82.94 316 SER A C 1
ATOM 2451 O O . SER A 1 316 ? 0.042 9.849 -14.621 1.00 82.94 316 SER A O 1
ATOM 2453 N N . SER A 1 317 ? -1.342 11.330 -15.634 1.00 69.56 317 SER A N 1
ATOM 2454 C CA . SER A 1 317 ? -2.080 11.676 -14.424 1.00 69.56 317 SER A CA 1
ATOM 2455 C C . SER A 1 317 ? -2.866 10.435 -14.035 1.00 69.56 317 SER A C 1
ATOM 2457 O O . SER A 1 317 ? -3.859 10.083 -14.683 1.00 69.56 317 SER A O 1
ATOM 2459 N N . ALA A 1 318 ? -2.370 9.723 -13.038 1.00 51.34 318 ALA A N 1
ATOM 2460 C CA . ALA A 1 318 ? -3.044 8.550 -12.556 1.00 51.34 318 ALA A CA 1
ATOM 2461 C C . ALA A 1 318 ? -4.154 9.063 -11.642 1.00 51.34 318 ALA A C 1
ATOM 2463 O O . ALA A 1 318 ? -3.902 9.689 -10.613 1.00 51.34 318 ALA A O 1
ATOM 2464 N N . LEU A 1 319 ? -5.412 8.811 -12.009 1.00 44.34 319 LEU A N 1
ATOM 2465 C CA . LEU A 1 319 ? -6.459 8.822 -10.991 1.00 44.34 319 LEU A CA 1
ATOM 2466 C C . LEU A 1 319 ? -5.981 7.869 -9.885 1.00 44.34 319 LEU A C 1
ATOM 2468 O O . LEU A 1 319 ? -5.403 6.834 -10.228 1.00 44.34 319 LEU A O 1
ATOM 2472 N N . PRO A 1 320 ? -6.183 8.168 -8.591 1.00 37.78 320 PRO A N 1
ATOM 2473 C CA . PRO A 1 320 ? -5.845 7.221 -7.536 1.00 37.78 320 PRO A CA 1
ATOM 2474 C C . PRO A 1 320 ? -6.429 5.841 -7.892 1.00 37.78 320 PRO A C 1
ATOM 2476 O O . PRO A 1 320 ? -7.650 5.671 -7.919 1.00 37.78 320 PRO A O 1
ATOM 2479 N N . GLY A 1 321 ? -5.567 4.886 -8.266 1.00 41.12 321 GLY A N 1
ATOM 2480 C CA . GLY A 1 321 ? -5.974 3.566 -8.765 1.00 41.12 321 GLY A CA 1
ATOM 2481 C C . GLY A 1 321 ? -6.025 3.331 -10.289 1.00 41.12 321 GLY A C 1
ATOM 2482 O O . GLY A 1 321 ? -6.743 2.418 -10.701 1.00 41.12 321 GLY A O 1
ATOM 2483 N N . SER A 1 322 ? -5.288 4.064 -11.133 1.00 36.16 322 SER A N 1
ATOM 2484 C CA . SER A 1 322 ? -5.090 3.702 -12.552 1.00 36.16 322 SER A CA 1
ATOM 2485 C C . SER A 1 322 ? -3.618 3.427 -12.887 1.00 36.16 322 SER A C 1
ATOM 2487 O O . SER A 1 322 ? -2.881 4.346 -13.237 1.00 36.16 322 SER A O 1
ATOM 2489 N N . GLU A 1 323 ? -3.201 2.161 -12.822 1.00 39.66 323 GLU A N 1
ATOM 2490 C CA . GLU A 1 323 ? -2.026 1.690 -13.564 1.00 39.66 323 GLU A CA 1
ATOM 2491 C C . GLU A 1 323 ? -2.320 1.722 -15.074 1.00 39.66 323 GLU A C 1
ATOM 2493 O O . GLU A 1 323 ? -3.437 1.446 -15.526 1.00 39.66 323 GLU A O 1
ATOM 2498 N N . SER A 1 324 ? -1.297 2.097 -15.833 1.00 34.59 324 SER A N 1
ATOM 2499 C CA . SER A 1 324 ? -1.238 2.281 -17.280 1.00 34.59 324 SER A CA 1
ATOM 2500 C C . SER A 1 324 ? -1.775 1.082 -18.078 1.00 34.59 324 SER A C 1
ATOM 2502 O O . SER A 1 324 ? -1.105 0.075 -18.291 1.00 34.59 324 SER A O 1
ATOM 2504 N N . VAL A 1 325 ? -2.991 1.219 -18.610 1.00 37.78 325 VAL A N 1
ATOM 2505 C CA . VAL A 1 325 ? -3.445 0.429 -19.764 1.00 37.78 325 VAL A CA 1
ATOM 2506 C C . VAL A 1 325 ? -2.986 1.180 -21.017 1.00 37.78 325 VAL A C 1
ATOM 2508 O O . VAL A 1 325 ? -3.335 2.357 -21.146 1.00 37.78 325 VAL A O 1
ATOM 2511 N N . PRO A 1 326 ? -2.219 0.571 -21.943 1.00 32.94 326 PRO A N 1
ATOM 2512 C CA . PRO A 1 326 ? -1.868 1.238 -23.190 1.00 32.94 326 PRO A CA 1
ATOM 2513 C C . PRO A 1 326 ? -3.154 1.623 -23.923 1.00 32.94 326 PRO A C 1
ATOM 2515 O O . PRO A 1 326 ? -4.062 0.802 -24.077 1.00 32.94 326 PRO A O 1
ATOM 2518 N N . ALA A 1 327 ? -3.243 2.891 -24.328 1.00 32.12 327 ALA A N 1
ATOM 2519 C CA . ALA A 1 327 ? -4.397 3.430 -25.025 1.00 32.12 327 ALA A CA 1
ATOM 2520 C C . ALA A 1 327 ? -4.676 2.604 -26.290 1.00 32.12 327 ALA A C 1
ATOM 2522 O O . ALA A 1 327 ? -3.943 2.663 -27.277 1.00 32.12 327 ALA A O 1
ATOM 2523 N N . VAL A 1 328 ? -5.755 1.824 -26.254 1.00 34.03 328 VAL A N 1
ATOM 2524 C CA . VAL A 1 328 ? -6.386 1.273 -27.453 1.00 34.03 328 VAL A CA 1
ATOM 2525 C C . VAL A 1 328 ? -6.952 2.468 -28.228 1.00 34.03 328 VAL A C 1
ATOM 2527 O O . VAL A 1 328 ? -7.642 3.289 -27.621 1.00 34.03 328 VAL A O 1
ATOM 2530 N N . PRO A 1 329 ? -6.677 2.622 -29.534 1.00 34.12 329 PRO A N 1
ATOM 2531 C CA . PRO A 1 329 ? -7.192 3.755 -30.286 1.00 34.12 329 PRO A CA 1
ATOM 2532 C C . PRO A 1 329 ? -8.698 3.571 -30.472 1.00 34.12 329 PRO A C 1
ATOM 2534 O O . PRO A 1 329 ? -9.149 2.782 -31.304 1.00 34.12 329 PRO A O 1
ATOM 2537 N N . GLU A 1 330 ? -9.493 4.282 -29.678 1.00 34.56 330 GLU A N 1
ATOM 2538 C CA . GLU A 1 330 ? -10.927 4.368 -29.918 1.00 34.56 330 GLU A CA 1
ATOM 2539 C C . GLU A 1 330 ? -11.187 5.300 -31.107 1.00 34.56 330 GLU A C 1
ATOM 2541 O O . GLU A 1 330 ? -10.691 6.427 -31.183 1.00 34.56 330 GLU A O 1
ATOM 2546 N N . ALA A 1 331 ? -11.963 4.803 -32.070 1.00 34.47 331 ALA A N 1
ATOM 2547 C CA . ALA A 1 331 ? -12.461 5.587 -33.192 1.00 34.47 331 ALA A CA 1
ATOM 2548 C C . ALA A 1 331 ? -13.237 6.827 -32.687 1.00 34.47 331 ALA A C 1
ATOM 2550 O O . ALA A 1 331 ? -13.883 6.769 -31.639 1.00 34.47 331 ALA A O 1
ATOM 2551 N N . PRO A 1 332 ? -13.201 7.959 -33.414 1.00 45.31 332 PRO A N 1
ATOM 2552 C CA . PRO A 1 332 ? -13.519 9.267 -32.858 1.00 45.31 332 PRO A CA 1
ATOM 2553 C C . PRO A 1 332 ? -14.966 9.390 -32.362 1.00 45.31 332 PRO A C 1
ATOM 2555 O O . PRO A 1 332 ? -15.932 9.342 -33.127 1.00 45.31 332 PRO A O 1
ATOM 2558 N N . THR A 1 333 ? -15.066 9.705 -31.071 1.00 44.50 333 THR A N 1
ATOM 2559 C CA . THR A 1 333 ? -16.227 10.122 -30.261 1.00 44.50 333 THR A CA 1
ATOM 2560 C C . THR A 1 333 ? -17.121 11.194 -30.914 1.00 44.50 333 THR A C 1
ATOM 2562 O O . THR A 1 333 ? -18.271 11.388 -30.517 1.00 44.50 333 THR A O 1
ATOM 2565 N N . TRP A 1 334 ? -16.659 11.848 -31.982 1.00 40.50 334 TRP A N 1
ATOM 2566 C CA . TRP A 1 334 ? -17.427 12.809 -32.778 1.00 40.50 334 TRP A CA 1
ATOM 2567 C C . TRP A 1 334 ? -18.643 12.202 -33.501 1.00 40.50 334 TRP A C 1
ATOM 2569 O O . TRP A 1 334 ? -19.619 12.915 -33.743 1.00 40.50 334 TRP A O 1
ATOM 2579 N N . ALA A 1 335 ? -18.647 10.893 -33.784 1.00 43.56 335 ALA A N 1
ATOM 2580 C CA . ALA A 1 335 ? -19.767 10.239 -34.472 1.00 43.56 335 ALA A CA 1
ATOM 2581 C C . ALA A 1 335 ? -21.057 10.170 -33.624 1.00 43.56 335 ALA A C 1
ATOM 2583 O O . ALA A 1 335 ? -22.160 10.243 -34.166 1.00 43.56 335 ALA A O 1
ATOM 2584 N N . MET A 1 336 ? -20.942 10.100 -32.293 1.00 46.34 336 MET A N 1
ATOM 2585 C CA . MET A 1 336 ? -22.100 10.021 -31.385 1.00 46.34 336 MET A CA 1
ATOM 2586 C C . MET A 1 336 ? -22.648 11.405 -30.997 1.00 46.34 336 MET A C 1
ATOM 2588 O O . MET A 1 336 ? -23.818 11.523 -30.633 1.00 46.34 336 MET A O 1
ATOM 2592 N N . LEU A 1 337 ? -21.850 12.472 -31.141 1.00 42.00 337 LEU A N 1
ATOM 2593 C CA . LEU A 1 337 ? -22.289 13.845 -30.867 1.00 42.00 337 LEU A CA 1
ATOM 2594 C C . LEU A 1 337 ? -23.197 14.395 -31.985 1.00 42.00 337 LEU A C 1
ATOM 2596 O O . LEU A 1 337 ? -24.175 15.092 -31.709 1.00 42.00 337 LEU A O 1
ATOM 2600 N N . LEU A 1 338 ? -22.935 14.027 -33.245 1.00 42.56 338 LEU A N 1
ATOM 2601 C CA . LEU A 1 338 ? -23.771 14.433 -34.384 1.00 42.56 338 LEU A CA 1
ATOM 2602 C C . LEU A 1 338 ? -25.114 13.683 -34.437 1.00 42.56 338 LEU A C 1
ATOM 2604 O O . LEU A 1 338 ? -26.120 14.264 -34.844 1.00 42.56 338 LEU A O 1
ATOM 2608 N N . ALA A 1 339 ? -25.170 12.441 -33.946 1.00 47.75 339 ALA A N 1
ATOM 2609 C CA . ALA A 1 339 ? -26.425 11.696 -33.819 1.00 47.75 339 ALA A CA 1
ATOM 2610 C C . ALA A 1 339 ? -27.349 12.270 -32.722 1.00 47.75 339 ALA A C 1
ATOM 2612 O O . ALA A 1 339 ? -28.572 12.211 -32.853 1.00 47.75 339 ALA A O 1
ATOM 2613 N N . GLY A 1 340 ? -26.784 12.880 -31.672 1.00 41.59 340 GLY A N 1
ATOM 2614 C CA . GLY A 1 340 ? -27.547 13.494 -30.578 1.00 41.59 340 GLY A CA 1
ATOM 2615 C C . GLY A 1 340 ? -28.146 14.866 -30.912 1.00 41.59 340 GLY A C 1
ATOM 2616 O O . GLY A 1 340 ? -29.234 15.196 -30.443 1.00 41.59 340 GLY A O 1
ATOM 2617 N N . LEU A 1 341 ? -27.485 15.657 -31.763 1.00 45.03 341 LEU A N 1
ATOM 2618 C CA . LEU A 1 341 ? -27.932 17.015 -32.113 1.00 45.03 341 LEU A CA 1
ATOM 2619 C C . LEU A 1 341 ? -28.891 17.071 -33.319 1.00 45.03 341 LEU A C 1
ATOM 2621 O O . LEU A 1 341 ? -29.583 18.071 -33.497 1.00 45.03 341 LEU A O 1
ATOM 2625 N N . GLY A 1 342 ? -29.023 15.990 -34.097 1.00 41.91 342 GLY A N 1
ATOM 2626 C CA . GLY A 1 342 ? -30.025 15.880 -35.170 1.00 41.91 342 GLY A CA 1
ATOM 2627 C C . GLY A 1 342 ? -31.462 15.619 -34.686 1.00 41.91 342 GLY A C 1
ATOM 2628 O O . GLY A 1 342 ? -32.416 15.876 -35.419 1.00 41.91 342 GLY A O 1
ATOM 2629 N N . GLY A 1 343 ? -31.642 15.143 -33.447 1.00 44.66 343 GLY A N 1
ATOM 2630 C CA . GLY A 1 343 ? -32.948 14.735 -32.906 1.00 44.66 343 GLY A CA 1
ATOM 2631 C C . GLY A 1 343 ? -33.812 15.860 -32.324 1.00 44.66 343 GLY A C 1
ATOM 2632 O O . GLY A 1 343 ? -35.005 15.664 -32.111 1.00 44.66 343 GLY A O 1
ATOM 2633 N N . ILE A 1 344 ? -33.247 17.049 -32.086 1.00 47.66 344 ILE A N 1
ATOM 2634 C CA . ILE A 1 344 ? -33.946 18.158 -31.402 1.00 47.66 344 ILE A CA 1
ATOM 2635 C C . ILE A 1 344 ? -34.510 19.196 -32.405 1.00 47.66 344 ILE A C 1
ATOM 2637 O O . ILE A 1 344 ? -35.308 20.057 -32.043 1.00 47.66 344 ILE A O 1
ATOM 2641 N N . GLY A 1 345 ? -34.191 19.080 -33.700 1.00 40.94 345 GLY A N 1
ATOM 2642 C CA . GLY A 1 345 ? -34.603 20.039 -34.738 1.00 40.94 345 GLY A CA 1
ATOM 2643 C C . GLY A 1 345 ? -35.962 19.801 -35.416 1.00 40.94 345 GLY A C 1
ATOM 2644 O O . GLY A 1 345 ? -36.374 20.629 -36.225 1.00 40.94 345 GLY A O 1
ATOM 2645 N N . LEU A 1 346 ? -36.678 18.706 -35.130 1.00 44.81 346 LEU A N 1
ATOM 2646 C CA . LEU A 1 346 ? -37.829 18.273 -35.950 1.00 44.81 346 LEU A CA 1
ATOM 2647 C C . LEU A 1 346 ? -39.207 18.340 -35.279 1.00 44.81 346 LEU A C 1
ATOM 2649 O O . LEU A 1 346 ? -40.179 17.811 -35.816 1.00 44.81 346 LEU A O 1
ATOM 2653 N N . TRP A 1 347 ? -39.350 19.068 -34.168 1.00 45.41 347 TRP A N 1
ATOM 2654 C CA . TRP A 1 347 ? -40.658 19.236 -33.527 1.00 45.41 347 TRP A CA 1
ATOM 2655 C C . TRP A 1 347 ? -41.074 20.690 -33.340 1.00 45.41 347 TRP A C 1
ATOM 2657 O O . TRP A 1 347 ? -41.281 21.163 -32.228 1.00 45.41 347 TRP A O 1
ATOM 2667 N N . ARG A 1 348 ? -41.233 21.416 -34.458 1.00 48.84 348 ARG A N 1
ATOM 2668 C CA . ARG A 1 348 ? -42.053 22.640 -34.485 1.00 48.84 348 ARG A CA 1
ATOM 2669 C C . ARG A 1 348 ? -42.459 23.089 -35.891 1.00 48.84 348 ARG A C 1
ATOM 2671 O O . ARG A 1 348 ? -42.065 24.164 -36.314 1.00 48.84 348 ARG A O 1
ATOM 2678 N N . ARG A 1 349 ? -43.300 22.319 -36.596 1.00 47.06 349 ARG A N 1
ATOM 2679 C CA . ARG A 1 349 ? -44.258 22.858 -37.592 1.00 47.06 349 ARG A CA 1
ATOM 2680 C C . ARG A 1 349 ? -45.500 21.961 -37.673 1.00 47.06 349 ARG A C 1
ATOM 2682 O O . ARG A 1 349 ? -45.423 20.849 -38.180 1.00 47.06 349 ARG A O 1
ATOM 2689 N N . ARG A 1 350 ? -46.645 22.450 -37.188 1.00 37.16 350 ARG A N 1
ATOM 2690 C CA . ARG A 1 350 ? -47.975 22.048 -37.680 1.00 37.16 350 ARG A CA 1
ATOM 2691 C C . ARG A 1 350 ? -48.572 23.261 -38.406 1.00 37.16 350 ARG A C 1
ATOM 2693 O O . ARG A 1 350 ? -48.431 24.359 -37.865 1.00 37.16 350 ARG A O 1
ATOM 2700 N N . PRO A 1 351 ? -49.161 23.096 -39.601 1.00 53.75 351 PRO A N 1
ATOM 2701 C CA . PRO A 1 351 ? -49.724 24.199 -40.370 1.00 53.75 351 PRO A CA 1
ATOM 2702 C C . PRO A 1 351 ? -51.174 24.492 -39.954 1.00 53.75 351 PRO A C 1
ATOM 2704 O O . PRO A 1 351 ? -51.854 23.614 -39.418 1.00 53.75 351 PRO A O 1
ATOM 2707 N N . ALA A 1 352 ? -51.610 25.724 -40.220 1.00 41.47 352 ALA A N 1
ATOM 2708 C CA . ALA A 1 352 ? -52.999 26.046 -40.537 1.00 41.47 352 ALA A CA 1
ATOM 2709 C C . ALA A 1 352 ? -53.159 26.017 -42.060 1.00 41.47 352 ALA A C 1
ATOM 2711 O O . ALA A 1 352 ? -52.156 26.357 -42.738 1.00 41.47 352 ALA A O 1
#

pLDDT: mean 81.76, std 22.29, range [23.34, 98.69]

Foldseek 3Di:
DWKWWKAKQFFWFKKKKFKWKFAALADPVCRVSRRPTHGQWIDMDTGLQLVHPVGRGTGPGPHIGIRDDDIDDGDDDRDPRIDIDMDIDGDDPDVDDHDLSYDDPDSVPDDPVSRDDIDMDTDCDVVRFTWDFDQDFDPPDDDDPPDGPGDGDTGTNPDPPPVDPDPDDDDDDDDDPPPPQDWFKKKKKKAWWQKPVVNDIDRHDIKIWMWIFTPPVPPQKDWQVGTPFIDIPRDTQPVCCVVDDPFWHWHFPIWIDHPVPHTWTKTKIKGADPVRQWIWIWIDGPQAWTKTKIGHVVGMDIIIIGDDPSIDMDMDRDDVPDDDDDDDDDDDPVVVVVVVVVPPPPPDDDDD

Mean predicted aligned error: 18.76 Å

InterPro domains:
  IPR008979 Galactose-binding-like domain superfamily [SSF49785] (2-137)
  IPR013424 PEP-CTERM protein-sorting domain [PF07589] (327-350)
  IPR013736 Xaa-Pro dipeptidyl-peptidase, C-terminal [PF08530] (2-130)
  IPR013736 Xaa-Pro dipeptidyl-peptidase, C-terminal [SM00939] (1-133)
  IPR018247 EF-Hand 1, calcium-binding site [PS00018] (215-227)

Nearest PDB structures (foldseek):
  1mpx-assembly1_D  TM=9.981E-01  e=1.312E-12  Xanthomonas citri
  1ryy-assembly2_F  TM=9.985E-01  e=2.435E-11  Acetobacter pasteurianus
  4pf1-assembly1_A  TM=9.928E-01  e=2.825E-11  Thaumarchaeota archaeon SCGC AB-539-E09
  2b4k-assembly1_C  TM=9.990E-01  e=3.443E-11  Acetobacter pasteurianus
  4pf1-assembly1_C  TM=9.921E-01  e=3.802E-11  Thaumarchaeota archaeon SCGC AB-539-E09

Radius of gyration: 27.29 Å; Cα contacts (8 Å, |Δi|>4): 664; chains: 1; bounding box: 91×58×81 Å

Solvent-accessible surface area (backbone atoms only — not comparable to full-atom values): 20729 Å² total; per-residue (Å²): 65,40,39,38,26,35,24,35,57,25,24,27,41,35,46,32,46,32,40,25,48,26,38,32,75,70,30,90,95,46,63,88,48,29,51,34,73,46,72,67,28,57,44,75,43,63,42,31,31,58,84,33,90,91,43,76,44,70,42,63,56,69,40,78,44,66,42,76,52,73,51,59,84,76,93,80,79,88,53,93,72,42,45,87,44,76,51,76,47,57,73,57,75,82,87,41,81,80,63,32,20,41,65,59,100,48,73,97,71,60,51,84,87,49,54,48,92,58,58,75,44,78,37,61,48,95,100,35,60,15,28,38,45,39,82,44,66,70,87,88,70,76,93,62,88,90,59,83,76,60,45,79,40,76,44,66,54,74,77,85,81,69,87,70,88,76,87,72,92,70,96,73,94,71,94,68,87,72,82,70,67,62,76,44,36,35,38,40,35,40,31,20,29,36,30,64,86,77,70,40,77,37,67,86,46,70,55,44,35,35,40,30,29,34,50,81,86,71,80,71,51,43,40,56,89,34,49,74,37,38,29,52,79,86,42,46,29,54,65,41,36,82,70,42,56,102,43,34,44,29,31,53,79,40,40,40,33,28,95,87,80,41,81,43,42,27,37,42,34,37,37,34,48,97,84,67,51,38,36,36,32,47,33,41,33,65,87,49,38,35,41,38,37,36,40,40,92,89,51,67,52,74,49,47,36,30,55,50,96,75,40,43,79,46,75,44,81,23,56,95,90,51,80,89,70,82,83,72,87,71,78,70,73,65,65,62,55,58,63,62,65,63,71,74,76,79,84,83,84,82,85,132

Secondary structure (DSSP, 8-state):
-EEEEEEESSS--EEEEEEEEEPPS--TT-GGGTT-EEEEEEEEEEGGGTT-TT---PPPTT--EEEEEPPPP------TT-EEEEEEES--TTTSPPP-SS--S-GGG--GGG-----EEE-EETTEE-EEEEEEEPTT----TT---EEEEEEE--S------------------------EEEEEEEEEEEETTTTEEEEEEEEEEEEEE--SS-SS-EEGGGEEEEEETTEETTTGGGG--SSEEEEEEEEEEETTTEEEEEEEEEEE-TTSSSEEEEEEETTTEEEEEEEETTEEEEEEEE--TT-EEEEEE--TT--------PPPTHHHHHHHHSSSSS------